Protein 2OLG (pdb70)

InterPro domains:
  IPR001254 Serine proteases, trypsin domain [PF00089] (110-359)
  IPR001254 Serine proteases, trypsin domain [PS50240] (110-364)
  IPR001254 Serine proteases, trypsin domain [SM00020] (109-359)
  IPR001254 Serine proteases, trypsin domain [cd00190] (110-362)
  IPR001314 Peptidase S1A, chymotrypsin family [PR00722] (141-156)
  IPR001314 Peptidase S1A, chymotrypsin family [PR00722] (216-230)
  IPR001314 Peptidase S1A, chymotrypsin family [PR00722] (308-320)
  IPR009003 Peptidase S1, PA clan [SSF50494] (95-364)
  IPR018114 Serine proteases, trypsin family, histidine active site [PS00134] (151-156)
  IPR022700 Proteinase, regulatory CLIP domain [PF12032] (25-74)
  IPR022700 Proteinase, regulatory CLIP domain [PS51888] (24-74)
  IPR022700 Proteinase, regulatory CLIP domain [SM00680] (25-75)
  IPR033116 Serine proteases, trypsin family, serine active site [PS00135] (309-320)
  IPR038565 Proteinase, regulatory CLIP domain superfamily [G3DSA:3.30.1640.30] (22-82)

Solvent-accessible surface area: 12640 Å² total; per-residue (Å²): 172,131,111,88,64,115,37,18,41,144,108,14,0,89,47,27,134,43,101,74,80,159,95,69,63,45,2,7,5,9,16,8,2,0,7,1,1,0,2,1,69,58,124,95,97,136,74,66,28,9,0,0,0,0,0,2,6,44,33,0,0,0,0,0,0,16,0,10,13,12,119,21,65,184,84,27,4,62,43,53,42,0,47,0,11,8,19,17,42,71,64,89,84,8,44,21,15,76,120,164,74,56,12,103,60,155,26,60,52,6,24,44,88,61,49,39,73,19,103,88,21,97,77,66,28,138,33,57,30,39,2,0,0,0,0,12,0,74,140,116,8,152,83,48,66,21,9,61,4,2,4,7,2,86,42,140,67,96,21,136,79,49,73,141,3,30,2,0,0,2,8,17,23,130,104,31,170,85,30,60,39,3,36,72,15,52,4,16,6,19,108,50,148,71,0,60,90,6,15,64,20,106,84,31,167,30,90,81,15,12,7,3,0,3,15,123,162,3,115,116,9,42,26,1,2,12,0,0,2,0,2,4,100,69,77,128,128,31,14,29,0,14,0,0,3,1,23,23,24,34,38,49,132,152,18,72,2,0,0,6,4,32,0,5,61,12,29,57,16,0,5,16,36,4,119,91

Nearest PDB structures (foldseek):
  2olg-assembly1_A  TM=1.004E+00  e=5.960E-60  Holotrichia diomphalia
  1bru-assembly1_P  TM=8.563E-01  e=1.454E-19  Sus scrofa
  8s0l-assembly1_A  TM=8.319E-01  e=3.483E-18  Homo sapiens
  4o3t-assembly1_A  TM=8.237E-01  e=1.540E-16  Homo sapiens
  7mo8-assembly1_A  TM=7.986E-01  e=1.188E-14  Homo sapiens

B-factor: mean 22.47, std 9.14, range [9.33, 59.23]

Foldseek 3Di:
DQFALPQQDPPAQDADPPDADDDDLFDDLRPQQQKKFWKFAAPVGDIDTQFIWGARHQWKTKFFQQSQDDDCCVPGHHGFWMKGSAFFQVDPQAWDHPPIDTDPDDIDIWGFPDKAQDPPADHPDLQRPSGMMMTTTPDGHDDDNRHGGAAAAAQVDDDDFQAKWKAKDQQNDPPGDRHRGIGIFIKTFHDQVQCQCLSVDHDDGADPQKTWIADDVRLVGFGHGRRTFIWDQDPPRGIYGQWGFPRGWHRDDPTTTTITGRRNNCSRVVSNPDDD

Structure (mmCIF, N/CA/C/O backbone):
data_2OLG
#
_entry.id   2OLG
#
_cell.length_a   38.229
_cell.length_b   53.304
_cell.length_c   116.643
_cell.angle_alpha   90.00
_cell.angle_beta   90.00
_cell.angle_gamma   90.00
#
_symmetry.space_group_name_H-M   'P 21 21 21'
#
loop_
_entity.id
_entity.type
_entity.pdbx_description
1 polymer 'Pro-phenoloxidase activating enzyme-I'
2 non-polymer 2-acetamido-2-deoxy-beta-D-glucopyranose
3 non-polymer 'SULFATE ION'
4 non-polymer 'CALCIUM ION'
5 water water
#
loop_
_atom_site.group_PDB
_atom_site.id
_atom_site.type_symbol
_atom_site.label_atom_id
_atom_site.label_alt_id
_atom_site.label_comp_id
_atom_site.label_asym_id
_atom_site.label_entity_id
_atom_site.label_seq_id
_atom_site.pdbx_PDB_ins_code
_atom_site.Cartn_x
_atom_site.Cartn_y
_atom_site.Cartn_z
_atom_site.occupancy
_atom_site.B_iso_or_equiv
_atom_site.auth_seq_id
_atom_site.auth_comp_id
_atom_site.auth_asym_id
_atom_site.auth_atom_id
_atom_site.pdbx_PDB_model_num
ATOM 1 N N . ARG A 1 3 ? 25.786 4.089 -3.345 1.00 39.30 90 ARG A N 1
ATOM 2 C CA . ARG A 1 3 ? 25.202 3.900 -1.983 1.00 38.51 90 ARG A CA 1
ATOM 3 C C . ARG A 1 3 ? 25.067 2.435 -1.596 1.00 37.42 90 ARG A C 1
ATOM 4 O O . ARG A 1 3 ? 24.585 2.128 -0.508 1.00 37.54 90 ARG A O 1
ATOM 12 N N . ASN A 1 4 ? 25.501 1.538 -2.482 1.00 36.07 91 ASN A N 1
ATOM 13 C CA . ASN A 1 4 ? 25.561 0.095 -2.196 1.00 34.39 91 ASN A CA 1
ATOM 14 C C . ASN A 1 4 ? 24.187 -0.474 -1.915 1.00 32.58 91 ASN A C 1
ATOM 15 O O . ASN A 1 4 ? 24.026 -1.315 -1.026 1.00 31.52 91 ASN A O 1
ATOM 20 N N . ARG A 1 5 ? 23.195 -0.008 -2.666 1.00 30.40 92 ARG A N 1
ATOM 21 C CA . ARG A 1 5 ? 21.837 -0.486 -2.464 1.00 28.90 92 ARG A CA 1
ATOM 22 C C . ARG A 1 5 ? 21.741 -1.969 -2.799 1.00 27.44 92 ARG A C 1
ATOM 23 O O . ARG A 1 5 ? 22.255 -2.417 -3.817 1.00 27.48 92 ARG A O 1
ATOM 31 N N . ARG A 1 6 ? 21.099 -2.724 -1.913 1.00 25.18 93 ARG A N 1
ATOM 32 C CA . ARG A 1 6 ? 20.902 -4.146 -2.126 1.00 22.56 93 ARG A CA 1
ATOM 33 C C . ARG A 1 6 ? 19.433 -4.477 -1.977 1.00 21.55 93 ARG A C 1
ATOM 34 O O . ARG A 1 6 ? 19.035 -5.110 -0.995 1.00 19.70 93 ARG A O 1
ATOM 42 N N . PRO A 1 7 ? 18.620 -4.059 -2.957 1.00 20.54 94 PRO A N 1
ATOM 43 C CA . PRO A 1 7 ? 17.191 -4.324 -2.886 1.00 20.21 94 PRO A CA 1
ATOM 44 C C . PRO A 1 7 ? 16.856 -5.807 -2.816 1.00 20.46 94 PRO A C 1
ATOM 45 O O . PRO A 1 7 ? 15.831 -6.153 -2.241 1.00 20.16 94 PRO A O 1
ATOM 49 N N . GLU A 1 8 ? 17.693 -6.662 -3.427 1.00 18.97 95 GLU A N 1
ATOM 50 C CA . GLU A 1 8 ? 17.426 -8.108 -3.456 1.00 18.65 95 GLU A CA 1
ATOM 51 C C . GLU A 1 8 ? 17.608 -8.793 -2.098 1.00 18.06 95 GLU A C 1
ATOM 52 O O . GLU A 1 8 ? 17.250 -9.970 -1.961 1.00 17.29 95 GLU A O 1
ATOM 58 N N . LEU A 1 9 ? 18.147 -8.062 -1.105 1.00 17.19 96 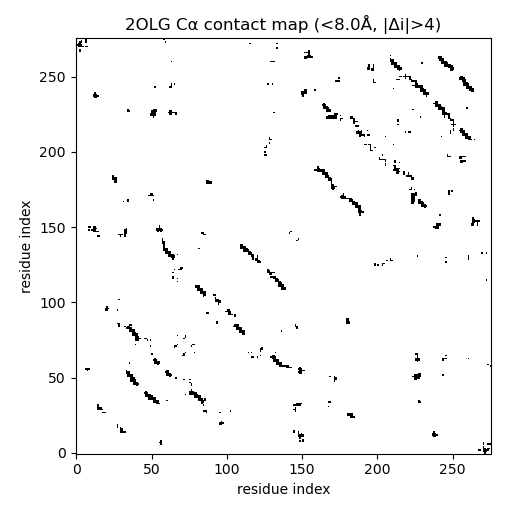LEU A N 1
ATOM 59 C CA . LEU A 1 9 ? 18.287 -8.565 0.262 1.00 18.25 96 LEU A CA 1
ATOM 60 C C . LEU A 1 9 ? 17.003 -8.436 1.109 1.00 18.38 96 LEU A C 1
ATOM 61 O O . LEU A 1 9 ? 16.947 -8.944 2.230 1.00 18.28 96 LEU A O 1
ATOM 66 N N . LEU A 1 10 ? 16.017 -7.722 0.560 1.00 18.72 97 LEU A N 1
ATOM 67 C CA . LEU A 1 10 ? 14.643 -7.644 1.070 1.00 19.75 97 LEU A CA 1
ATOM 68 C C . LEU A 1 10 ? 13.787 -8.697 0.365 1.00 19.79 97 LEU A C 1
ATOM 69 O O . LEU A 1 10 ? 13.529 -8.579 -0.824 1.00 19.57 97 LEU A O 1
ATOM 74 N N . PRO A 1 11 ? 13.357 -9.741 1.092 1.00 20.81 98 PRO A N 1
ATOM 75 C CA . PRO A 1 11 ? 12.728 -10.880 0.395 1.00 20.91 98 PRO A CA 1
ATOM 76 C C . PRO A 1 11 ? 11.341 -10.610 -0.195 1.00 21.43 98 PRO A C 1
ATOM 77 O O . PRO A 1 11 ? 10.555 -9.840 0.361 1.00 20.96 98 PRO A O 1
ATOM 81 N N . ASN A 1 12 ? 11.056 -11.244 -1.332 1.00 21.40 99 ASN A N 1
ATOM 82 C CA . ASN A 1 12 ? 9.734 -11.196 -1.952 1.00 22.56 99 ASN A CA 1
ATOM 83 C C . ASN A 1 12 ? 8.699 -12.034 -1.204 1.00 21.47 99 ASN A C 1
ATOM 84 O O . ASN A 1 12 ? 7.525 -11.745 -1.228 1.00 21.10 99 ASN A O 1
ATOM 89 N N . ASP A 1 13 ? 9.156 -13.080 -0.544 1.00 21.43 100 ASP A N 1
ATOM 90 C CA . ASP A 1 13 ? 8.317 -13.814 0.428 1.00 20.48 100 ASP A CA 1
ATOM 91 C C . ASP A 1 13 ? 8.285 -13.004 1.742 1.00 19.43 100 ASP A C 1
ATOM 92 O O . ASP A 1 13 ? 9.042 -13.298 2.683 1.00 18.50 100 ASP A O 1
ATOM 97 N N . CYS A 1 14 ? 7.417 -11.978 1.788 1.00 17.20 101 CYS A N 1
ATOM 98 C CA . CYS A 1 14 ? 7.296 -11.075 2.954 1.00 16.22 101 CYS A CA 1
ATOM 99 C C . CYS A 1 14 ? 5.811 -10.850 3.255 1.00 15.63 101 CYS A C 1
ATOM 100 O O . CYS A 1 14 ? 4.971 -11.088 2.404 1.00 15.37 101 CYS A O 1
ATOM 103 N N . GLY A 1 15 ? 5.465 -10.389 4.459 1.00 15.57 102 GLY A N 1
ATOM 104 C CA . GLY A 1 15 ? 4.073 -9.934 4.712 1.00 15.50 102 GLY A CA 1
ATOM 105 C C . GLY A 1 15 ? 3.010 -11.018 4.826 1.00 15.58 102 GLY A C 1
ATOM 106 O O . GLY A 1 15 ? 1.831 -10.736 5.017 1.00 15.66 102 GLY A O 1
ATOM 107 N N . TYR A 1 16 ? 3.426 -12.277 4.767 1.00 16.40 103 TYR A N 1
ATOM 108 C CA . TYR A 1 16 ? 2.484 -13.389 4.876 1.00 17.62 103 TYR A CA 1
ATOM 109 C C . TYR A 1 16 ? 2.561 -13.982 6.264 1.00 18.14 103 TYR A C 1
ATOM 110 O O . TYR A 1 16 ? 3.660 -14.204 6.801 1.00 18.14 103 TYR A O 1
ATOM 119 N N . GLN A 1 17 ? 1.390 -14.195 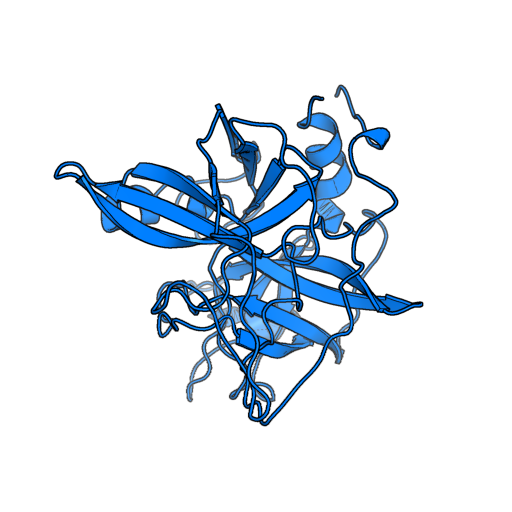6.846 1.00 18.80 104 GLN A N 1
ATOM 120 C CA . GLN A 1 17 ? 1.273 -14.862 8.126 1.00 21.00 104 GLN A CA 1
ATOM 121 C C . GLN A 1 17 ? 0.345 -16.072 7.991 1.00 23.26 104 GLN A C 1
ATOM 122 O O . GLN A 1 17 ? -0.518 -16.110 7.102 1.00 23.15 104 GLN A O 1
ATOM 128 N N . VAL A 1 18 ? 0.549 -17.047 8.868 1.00 26.19 105 VAL A N 1
ATOM 129 C CA . VAL A 1 18 ? -0.340 -18.195 8.997 1.00 30.62 105 VAL A CA 1
ATOM 130 C C . VAL A 1 18 ? -1.685 -17.762 9.596 1.00 33.85 105 VAL A C 1
ATOM 131 O O . VAL A 1 18 ? -1.759 -16.944 10.525 1.00 34.04 105 VAL A O 1
ATOM 135 N N . GLU A 1 19 ? -2.741 -18.324 9.020 1.00 38.23 106 GLU A N 1
ATOM 136 C CA . GLU A 1 19 ? -4.131 -17.972 9.286 1.00 41.93 106 GLU A CA 1
ATOM 137 C C . GLU A 1 19 ? -4.672 -18.681 10.520 1.00 44.16 106 GLU A C 1
ATOM 138 O O . GLU A 1 19 ? -5.848 -18.524 10.856 1.00 45.70 106 GLU A O 1
ATOM 144 N N . ALA A 1 20 ? -3.831 -19.488 11.164 1.00 46.51 107 ALA A N 1
ATOM 145 C CA . ALA A 1 20 ? -4.274 -20.384 12.226 1.00 48.68 107 ALA A CA 1
ATOM 146 C C . ALA A 1 20 ? -4.897 -19.631 13.403 1.00 50.09 107 ALA A C 1
ATOM 147 O O . ALA A 1 20 ? -4.232 -19.362 14.416 1.00 50.61 107 ALA A O 1
ATOM 149 N N . ASP A 1 21 ? -6.179 -19.293 13.246 1.00 51.87 108 ASP A N 1
ATOM 150 C CA . ASP A 1 21 ? -6.919 -18.492 14.221 1.00 53.32 108 ASP A CA 1
ATOM 151 C C . ASP A 1 21 ? -7.731 -19.367 15.172 1.00 54.20 108 ASP A C 1
ATOM 152 O O . ASP A 1 21 ? -8.045 -20.521 14.857 1.00 54.28 108 ASP A O 1
ATOM 157 N N . LYS A 1 22 ? -8.084 -18.803 16.329 1.00 55.08 109 LYS A N 1
ATOM 158 C CA . LYS A 1 22 ? -8.698 -19.582 17.401 1.00 55.80 109 LYS A CA 1
ATOM 159 C C . LYS A 1 22 ? -9.626 -18.818 18.358 1.00 56.22 109 LYS A C 1
ATOM 160 O O . LYS A 1 22 ? -9.956 -17.649 18.135 1.00 56.16 109 LYS A O 1
ATOM 166 N N . ILE A 1 23 ? -10.019 -19.527 19.420 1.00 56.74 110 ILE A N 1
ATOM 167 C CA . ILE A 1 23 ? -10.941 -19.101 20.492 1.00 57.04 110 ILE A CA 1
ATOM 168 C C . ILE A 1 23 ? -10.921 -17.628 20.944 1.00 57.02 110 ILE A C 1
ATOM 169 O O . ILE A 1 23 ? -9.955 -16.896 20.702 1.00 57.05 110 ILE A O 1
ATOM 174 N N . LEU A 1 24 ? -12.027 -17.232 21.582 1.00 56.87 111 LEU A N 1
ATOM 175 C CA . LEU A 1 24 ? -12.305 -15.881 22.101 1.00 56.82 111 LEU A CA 1
ATOM 176 C C . LEU A 1 24 ? -11.100 -14.929 22.247 1.00 56.30 111 LEU A C 1
ATOM 177 O O . LEU A 1 24 ? -10.117 -15.255 22.919 1.00 56.40 111 LEU A O 1
ATOM 182 N N . ASN A 1 25 ? -11.212 -13.748 21.632 1.00 55.53 112 ASN A N 1
ATOM 183 C CA . ASN A 1 25 ? -10.107 -12.782 21.550 1.00 54.48 112 ASN A CA 1
ATOM 184 C C . ASN A 1 25 ? -10.190 -11.549 22.482 1.00 53.27 112 ASN A C 1
ATOM 185 O O . ASN A 1 25 ? -10.022 -11.678 23.698 1.00 53.67 112 ASN A O 1
ATOM 190 N N . GLY A 1 26 ? -10.444 -10.371 21.907 1.00 51.53 113 GLY A N 1
ATOM 191 C CA . GLY A 1 26 ? -10.354 -9.081 22.608 1.00 48.78 113 GLY A CA 1
ATOM 192 C C . GLY A 1 26 ? -9.643 -8.099 21.687 1.00 46.79 113 GLY A C 1
ATOM 193 O O . GLY A 1 26 ? -10.139 -7.801 20.606 1.00 47.25 113 GLY A O 1
ATOM 194 N N . ASP A 1 27 ? -8.487 -7.593 22.112 1.00 44.50 114 ASP A N 1
ATOM 195 C CA . ASP A 1 27 ? -7.513 -6.981 21.186 1.00 41.98 114 ASP A CA 1
ATOM 196 C C . ASP A 1 27 ? -6.267 -7.868 21.094 1.00 39.98 114 ASP A C 1
ATOM 197 O O . ASP A 1 27 ? -5.285 -7.520 20.443 1.00 38.26 114 ASP A O 1
ATOM 202 N N . ASP A 1 28 ? -6.339 -9.013 21.779 1.00 38.03 115 ASP A N 1
ATOM 203 C CA . ASP A 1 28 ? -5.306 -10.041 21.769 1.00 36.37 115 ASP A CA 1
ATOM 204 C C . ASP A 1 28 ? -5.139 -10.661 20.394 1.00 34.59 115 ASP A C 1
ATOM 205 O O . ASP A 1 28 ? -6.108 -10.879 19.665 1.00 34.69 115 ASP A O 1
ATOM 210 N N . THR A 1 29 ? -3.894 -10.950 20.052 1.00 32.82 116 THR A N 1
ATOM 211 C CA . THR A 1 29 ? -3.589 -11.675 18.839 1.00 29.66 116 THR A CA 1
ATOM 212 C C . THR A 1 29 ? -3.529 -13.175 19.168 1.00 27.69 116 THR A C 1
ATOM 213 O O . THR A 1 29 ? -3.637 -13.550 20.341 1.00 27.00 116 THR A O 1
ATOM 217 N N . VAL A 1 30 ? -3.418 -14.026 18.140 1.00 24.62 117 VAL A N 1
ATOM 218 C CA . VAL A 1 30 ? -2.872 -15.385 18.299 1.00 22.72 117 VAL A CA 1
ATOM 219 C C . VAL A 1 30 ? -1.365 -15.289 18.029 1.00 20.37 117 VAL A C 1
ATOM 220 O O . VAL A 1 30 ? -0.931 -14.326 17.390 1.00 19.14 117 VAL A O 1
ATOM 224 N N . PRO A 1 31 ? -0.551 -16.242 18.524 1.00 19.76 118 PRO A N 1
ATOM 225 C CA . PRO A 1 31 ? 0.892 -16.145 18.259 1.00 19.31 118 PRO A CA 1
ATOM 226 C C . PRO A 1 31 ? 1.325 -16.057 16.796 1.00 18.53 118 PRO A C 1
ATOM 227 O O . PRO A 1 31 ? 2.383 -15.503 16.525 1.00 18.48 118 PRO A O 1
ATOM 231 N N . GLU A 1 32 ? 0.539 -16.599 15.871 1.00 18.39 119 GLU A N 1
ATOM 232 C CA . GLU A 1 32 ? 0.911 -16.601 14.466 1.00 17.53 119 GLU A CA 1
ATOM 233 C C . GLU A 1 32 ? 0.687 -15.237 13.805 1.00 16.89 119 GLU A C 1
ATOM 234 O O . GLU A 1 32 ? 1.243 -14.975 12.756 1.00 16.11 119 GLU A O 1
ATOM 240 N N . GLU A 1 33 ? -0.102 -14.366 14.417 1.00 16.36 120 GLU A N 1
ATOM 241 C CA . GLU A 1 33 ? -0.395 -13.048 13.822 1.00 16.80 120 GLU A CA 1
ATOM 242 C C . GLU A 1 33 ? 0.804 -12.120 13.939 1.00 15.22 120 GLU A C 1
ATOM 243 O O . GLU A 1 33 ? 1.409 -12.018 15.022 1.00 15.97 120 GLU A O 1
ATOM 249 N N . PHE A 1 34 ? 1.092 -11.394 12.855 1.00 14.33 121 PHE A N 1
ATOM 250 C CA . PHE A 1 34 ? 2.169 -10.371 12.816 1.00 13.13 121 PHE A CA 1
ATOM 251 C C . PHE A 1 34 ? 3.529 -10.928 13.294 1.00 12.35 121 PHE A C 1
ATOM 252 O O . PHE A 1 34 ? 4.136 -10.403 14.243 1.00 13.09 121 PHE A O 1
ATOM 260 N N . PRO A 1 35 ? 4.012 -12.003 12.640 1.00 12.48 122 PRO A N 1
ATOM 261 C CA . PRO A 1 35 ? 5.248 -12.659 13.060 1.00 11.93 122 PRO A CA 1
ATOM 262 C C . PRO A 1 35 ? 6.535 -11.846 12.825 1.00 13.31 122 PRO A C 1
ATOM 263 O O . PRO A 1 35 ? 7.627 -12.338 13.063 1.00 13.44 122 PRO A O 1
ATOM 267 N N . TRP A 1 36 ? 6.412 -10.632 12.313 1.00 13.23 123 TRP A N 1
ATOM 268 C CA . TRP A 1 36 ? 7.564 -9.716 12.180 1.00 12.51 123 TRP A CA 1
ATOM 269 C C . TRP A 1 36 ? 7.787 -8.811 13.387 1.00 12.53 123 TRP A C 1
ATOM 270 O O . TRP A 1 36 ? 8.793 -8.107 13.453 1.00 12.12 123 TRP A O 1
ATOM 281 N N . THR A 1 37 ? 6.895 -8.854 14.369 1.00 12.56 124 THR A N 1
ATOM 282 C CA . THR A 1 37 ? 7.102 -8.043 15.599 1.00 12.99 124 THR A CA 1
ATOM 283 C C . THR A 1 37 ? 8.375 -8.448 16.374 1.00 13.26 124 THR A C 1
ATOM 284 O O . THR A 1 37 ? 8.686 -9.650 16.551 1.00 14.36 124 THR A O 1
ATOM 288 N N . ALA A 1 38 ? 9.088 -7.437 16.841 1.00 13.35 125 ALA A N 1
ATOM 289 C CA . ALA A 1 38 ? 10.265 -7.609 17.669 1.00 13.22 125 ALA A CA 1
ATOM 290 C C . ALA A 1 38 ? 10.141 -6.813 18.940 1.00 13.58 125 ALA A C 1
ATOM 291 O O . ALA A 1 38 ? 9.607 -5.678 18.942 1.00 14.10 125 ALA A O 1
ATOM 293 N N . MET A 1 39 ? 10.710 -7.361 20.005 1.00 12.53 126 MET A N 1
ATOM 294 C CA . MET A 1 39 ? 10.827 -6.622 21.270 1.00 13.00 126 MET A CA 1
ATOM 295 C C . MET A 1 39 ? 12.285 -6.218 21.434 1.00 12.96 126 MET A C 1
ATOM 296 O O . MET A 1 39 ? 13.192 -7.060 21.309 1.00 13.73 126 MET A O 1
ATOM 301 N N . ILE A 1 40 ? 12.507 -4.936 21.718 1.00 12.30 127 ILE A N 1
ATOM 302 C CA . ILE A 1 40 ? 13.848 -4.429 21.992 1.00 13.04 127 ILE A CA 1
ATOM 303 C C . ILE A 1 40 ? 14.122 -4.374 23.518 1.00 13.16 127 ILE A C 1
ATOM 304 O O . ILE A 1 40 ? 13.387 -3.730 24.304 1.00 13.01 127 ILE A O 1
ATOM 309 N N . GLY A 1 41 ? 15.179 -5.090 23.929 1.00 14.56 128 GLY A N 1
ATOM 310 C CA . GLY A 1 41 ? 15.550 -5.219 25.336 1.00 14.21 128 GLY A CA 1
ATOM 311 C C . GLY A 1 41 ? 16.757 -4.376 25.710 1.00 13.90 128 GLY A C 1
ATOM 312 O O . GLY A 1 41 ? 17.710 -4.297 24.941 1.00 14.87 128 GLY A O 1
ATOM 313 N N . TYR A 1 42 ? 16.688 -3.750 26.882 1.00 14.92 129 TYR A N 1
ATOM 314 C CA . TYR A 1 42 ? 17.746 -2.866 27.428 1.00 16.45 129 TYR A CA 1
ATOM 315 C C . TYR A 1 42 ? 18.287 -3.472 28.696 1.00 17.71 129 TYR A C 1
ATOM 316 O O . TYR A 1 42 ? 17.665 -4.350 29.268 1.00 18.47 129 TYR A O 1
ATOM 325 N N . LYS A 1 43 ? 19.455 -3.007 29.129 1.00 19.42 130 LYS A N 1
ATOM 326 C CA . LYS A 1 43 ? 20.107 -3.544 30.325 1.00 21.02 130 LYS A CA 1
ATOM 327 C C . LYS A 1 43 ? 20.847 -2.409 31.022 1.00 21.37 130 LYS A C 1
ATOM 328 O O . LYS A 1 43 ? 21.760 -1.841 30.441 1.00 22.26 130 LYS A O 1
ATOM 334 N N . ASN A 1 44 ? 20.461 -2.061 32.244 1.00 22.61 131 ASN A N 1
ATOM 335 C CA . ASN A 1 44 ? 21.168 -0.961 32.924 1.00 23.26 131 ASN A CA 1
ATOM 336 C C . ASN A 1 44 ? 22.455 -1.429 33.602 1.00 24.08 131 ASN A C 1
ATOM 337 O O . ASN A 1 44 ? 22.844 -2.594 33.459 1.00 23.13 131 ASN A O 1
ATOM 342 N N . SER A 1 45 ? 23.119 -0.512 34.314 1.00 25.09 132 SER A N 1
ATOM 343 C CA . SER A 1 45 ? 24.463 -0.762 34.847 1.00 26.47 132 SER A CA 1
ATOM 344 C C . SER A 1 45 ? 24.503 -1.772 36.009 1.00 26.84 132 SER A C 1
ATOM 345 O O . SER A 1 45 ? 25.571 -2.294 36.353 1.00 28.55 132 SER A O 1
ATOM 348 N N . SER A 1 46 ? 23.351 -2.052 36.608 1.00 27.24 133 SER A N 1
ATOM 349 C CA . SER A 1 46 ? 23.274 -3.076 37.649 1.00 27.32 133 SER A CA 1
ATOM 350 C C . SER A 1 46 ? 22.626 -4.338 37.096 1.00 26.91 133 SER A C 1
ATOM 351 O O . SER A 1 46 ? 22.261 -5.230 37.844 1.00 26.63 133 SER A O 1
ATOM 354 N N . ASN A 1 47 ? 22.515 -4.386 35.765 1.00 26.52 134 ASN A N 1
ATOM 355 C CA . ASN A 1 47 ? 22.141 -5.562 34.981 1.00 25.68 134 ASN A CA 1
ATOM 356 C C . ASN A 1 47 ? 20.654 -5.849 34.936 1.00 26.07 134 ASN A C 1
ATOM 357 O O . ASN A 1 47 ? 20.268 -6.959 34.558 1.00 26.44 134 ASN A O 1
ATOM 362 N N . PHE A 1 48 ? 19.831 -4.873 35.323 1.00 25.24 135 PHE A N 1
ATOM 363 C CA . PHE A 1 48 ? 18.380 -5.019 35.217 1.00 25.11 135 PHE A CA 1
ATOM 364 C C . PHE A 1 48 ? 17.955 -4.870 33.744 1.00 24.75 135 PHE A C 1
ATOM 365 O O . PHE A 1 48 ? 18.388 -3.944 33.057 1.00 24.50 135 PHE A O 1
ATOM 373 N N . GLU A 1 49 ? 17.109 -5.776 33.273 1.00 24.56 136 GLU A N 1
ATOM 374 C CA . GLU A 1 49 ? 16.718 -5.777 31.872 1.00 23.91 136 GLU A CA 1
ATOM 375 C C . GLU A 1 49 ? 15.246 -5.539 31.737 1.00 23.78 136 GLU A C 1
ATOM 376 O O . GLU A 1 49 ? 14.460 -5.968 32.578 1.00 24.15 136 GLU A O 1
ATOM 382 N N . GLN A 1 50 ? 14.865 -4.873 30.661 1.00 23.08 137 GLN A N 1
ATOM 383 C CA . GLN A 1 50 ? 13.453 -4.803 30.308 1.00 22.05 137 GLN A CA 1
ATOM 384 C C . GLN A 1 50 ? 13.252 -4.438 28.863 1.00 20.38 137 GLN A C 1
ATOM 385 O O . GLN A 1 50 ? 14.078 -3.775 28.261 1.00 19.60 137 GLN A O 1
ATOM 391 N N . PHE A 1 51 ? 12.138 -4.905 28.312 1.00 19.13 138 PHE A N 1
ATOM 392 C CA . PHE A 1 51 ? 11.734 -4.568 26.958 1.00 17.56 138 PHE A CA 1
ATOM 393 C C . PHE A 1 51 ? 11.000 -3.224 26.959 1.00 18.34 138 PHE A C 1
ATOM 394 O O . PHE A 1 51 ? 9.991 -3.058 27.650 1.00 17.71 138 PHE A O 1
ATOM 402 N N . ALA A 1 52 ? 11.518 -2.264 26.204 1.00 16.14 139 ALA A N 1
ATOM 403 C CA . ALA A 1 52 ? 10.993 -0.900 26.275 1.00 15.74 139 ALA A CA 1
ATOM 404 C C . ALA A 1 52 ? 10.815 -0.261 24.911 1.00 15.62 139 ALA A C 1
ATOM 405 O O . ALA A 1 52 ? 10.615 0.957 24.808 1.00 16.59 139 ALA A O 1
ATOM 407 N N . CYS A 1 53 ? 10.885 -1.056 23.843 1.00 15.20 140 CYS A N 1
ATOM 408 C CA . CYS A 1 53 ? 10.666 -0.545 22.486 1.00 13.98 140 CYS A CA 1
ATOM 409 C C . CYS A 1 53 ? 10.266 -1.727 21.608 1.00 13.16 140 CYS A C 1
ATOM 410 O O . CYS A 1 53 ? 10.454 -2.888 22.014 1.00 13.98 140 CYS A O 1
ATOM 413 N N . GLY A 1 54 ? 9.746 -1.439 20.419 1.00 12.54 141 GLY A N 1
ATOM 414 C CA . GLY A 1 54 ? 9.422 -2.495 19.464 1.00 12.60 141 GLY A CA 1
ATOM 415 C C . GLY A 1 54 ? 10.189 -2.272 18.191 1.00 12.95 141 GLY A C 1
ATOM 416 O O . GLY A 1 54 ? 10.940 -1.295 18.059 1.00 11.98 141 GLY A O 1
ATOM 417 N N . GLY A 1 55 ? 9.952 -3.145 17.229 1.00 11.82 142 GLY A N 1
ATOM 418 C CA . GLY A 1 55 ? 10.580 -3.024 15.919 1.00 12.38 142 GLY A CA 1
ATOM 419 C C . GLY A 1 55 ? 9.981 -4.079 15.018 1.00 12.23 142 GLY A C 1
ATOM 420 O O . GLY A 1 55 ? 9.118 -4.854 15.463 1.00 12.97 142 GLY A O 1
ATOM 421 N N . SER A 1 56 ? 10.402 -4.074 13.749 1.00 11.06 143 SER A N 1
ATOM 422 C CA . SER A 1 56 ? 9.848 -5.004 12.740 1.00 11.82 143 SER A CA 1
ATOM 423 C C . SER A 1 56 ? 10.952 -5.748 12.019 1.00 11.58 143 SER A C 1
ATOM 424 O O . SER A 1 56 ? 11.901 -5.140 11.542 1.00 10.15 143 SER A O 1
ATOM 427 N N . LEU A 1 57 ? 10.844 -7.074 11.947 1.00 12.06 144 LEU A N 1
ATOM 428 C CA . LEU A 1 57 ? 11.799 -7.871 11.177 1.00 11.54 144 LEU A CA 1
ATOM 429 C C . LEU A 1 57 ? 11.576 -7.644 9.670 1.00 11.64 144 LEU A C 1
ATOM 430 O O . LEU A 1 57 ? 10.452 -7.811 9.146 1.00 12.56 144 LEU A O 1
ATOM 435 N N . ILE A 1 58 ? 12.634 -7.239 8.973 1.00 11.60 145 ILE A N 1
ATOM 436 C CA . ILE A 1 58 ? 12.530 -6.922 7.534 1.00 12.00 145 ILE A CA 1
ATOM 437 C C . ILE A 1 58 ? 13.175 -7.953 6.597 1.00 12.89 145 ILE A C 1
ATOM 438 O O . ILE A 1 58 ? 12.918 -7.948 5.403 1.00 12.50 145 ILE A O 1
ATOM 443 N N . ASN A 1 59 ? 14.007 -8.817 7.158 1.00 14.26 146 ASN A N 1
ATOM 444 C CA . ASN A 1 59 ? 14.718 -9.882 6.435 1.00 15.13 146 ASN A CA 1
ATOM 445 C C . ASN A 1 59 ? 15.375 -10.768 7.461 1.00 16.55 146 ASN A C 1
ATOM 446 O O . ASN A 1 59 ? 15.122 -10.639 8.650 1.00 17.08 146 ASN A O 1
ATOM 451 N N . ASN A 1 60 ? 16.227 -11.676 7.032 1.00 17.08 147 ASN A N 1
ATOM 452 C CA . ASN A 1 60 ? 16.800 -12.606 7.996 1.00 17.97 147 ASN A CA 1
ATOM 453 C C . ASN A 1 60 ? 17.946 -12.043 8.855 1.00 17.82 147 ASN A C 1
ATOM 454 O O . ASN A 1 60 ? 18.521 -12.743 9.669 1.00 17.04 147 ASN A O 1
ATOM 459 N N . ARG A 1 61 ? 18.235 -10.753 8.713 1.00 17.44 148 ARG A N 1
ATOM 460 C CA . ARG A 1 61 ? 19.347 -10.145 9.456 1.00 17.50 148 ARG A CA 1
ATOM 461 C C . ARG A 1 61 ? 19.029 -8.803 10.129 1.00 16.01 148 ARG A C 1
ATOM 462 O O . ARG A 1 61 ? 19.800 -8.340 10.960 1.00 15.37 148 ARG A O 1
ATOM 470 N N . TYR A 1 62 ? 17.908 -8.179 9.767 1.00 14.93 149 TYR A N 1
ATOM 471 C CA . TYR A 1 62 ? 17.629 -6.822 10.272 1.00 14.39 149 TYR A CA 1
ATOM 472 C C . TYR A 1 62 ? 16.253 -6.593 10.875 1.00 14.10 149 TYR A C 1
ATOM 473 O O . TYR A 1 62 ? 15.252 -7.110 10.377 1.00 13.36 149 TYR A O 1
ATOM 482 N N . ILE A 1 63 ? 16.198 -5.746 11.888 1.00 13.18 150 ILE A N 1
ATOM 483 C CA . ILE A 1 63 ? 14.912 -5.154 12.276 1.00 13.34 150 ILE A CA 1
ATOM 484 C C . ILE A 1 63 ? 15.003 -3.652 12.021 1.00 12.14 150 ILE A C 1
ATOM 485 O O . ILE A 1 63 ? 16.102 -3.084 12.068 1.00 13.35 150 ILE A O 1
ATOM 490 N N . VAL A 1 64 ? 13.860 -3.032 11.738 1.00 11.42 151 VAL A N 1
ATOM 491 C CA . VAL A 1 64 ? 13.754 -1.586 11.618 1.00 12.00 151 VAL A CA 1
ATOM 492 C C . VAL A 1 64 ? 12.907 -1.084 12.805 1.00 11.06 151 VAL A C 1
ATOM 493 O O . VAL A 1 64 ? 11.864 -1.673 13.133 1.00 12.21 151 VAL A O 1
ATOM 497 N N . THR A 1 65 ? 13.385 0.001 13.414 1.00 10.66 152 THR A N 1
ATOM 498 C CA . THR A 1 65 ? 12.804 0.610 14.601 1.00 10.65 152 THR A CA 1
ATOM 499 C C . THR A 1 65 ? 12.944 2.137 14.507 1.00 11.46 152 THR A C 1
ATOM 500 O O . THR A 1 65 ? 13.375 2.655 13.479 1.00 9.88 152 THR A O 1
ATOM 504 N N . ALA A 1 66 ? 12.532 2.836 15.556 1.00 12.49 153 ALA A N 1
ATOM 505 C CA . ALA A 1 66 ? 12.671 4.297 15.628 1.00 13.48 153 ALA A CA 1
ATOM 506 C C . ALA A 1 66 ? 14.106 4.607 16.058 1.00 13.79 153 ALA A C 1
ATOM 507 O O . ALA A 1 66 ? 14.730 3.868 16.841 1.00 13.24 153 ALA A O 1
ATOM 509 N N . ALA A 1 67 ? 14.642 5.724 15.594 1.00 13.75 154 ALA A N 1
ATOM 510 C CA . ALA A 1 67 ? 15.951 6.135 16.107 1.00 14.61 154 ALA A CA 1
ATOM 511 C C . ALA A 1 67 ? 15.900 6.423 17.620 1.00 14.91 154 ALA A C 1
ATOM 512 O O . ALA A 1 67 ? 16.905 6.255 18.338 1.00 14.29 154 ALA A O 1
ATOM 514 N N . HIS A 1 68 ? 14.724 6.799 18.124 1.00 14.84 155 HIS A N 1
ATOM 515 C CA . HIS A 1 68 ? 14.646 7.164 19.537 1.00 15.76 155 HIS A CA 1
ATOM 516 C C . HIS A 1 68 ? 14.697 5.964 20.443 1.00 16.56 155 HIS A C 1
ATOM 517 O O . HIS A 1 68 ? 14.821 6.114 21.636 1.00 18.50 155 HIS A O 1
ATOM 524 N N . CYS A 1 69 ? 14.570 4.777 19.852 1.00 16.64 156 CYS A N 1
ATOM 525 C CA . CYS A 1 69 ? 14.745 3.490 20.556 1.00 16.79 156 CYS A CA 1
ATOM 526 C C . CYS A 1 69 ? 16.205 3.077 20.720 1.00 17.37 156 CYS A C 1
ATOM 527 O O . CYS A 1 69 ? 16.506 2.133 21.468 1.00 16.93 156 CYS A O 1
ATOM 530 N N . VAL A 1 70 ? 17.108 3.744 19.996 1.00 18.82 157 VAL A N 1
ATOM 531 C CA . VAL A 1 70 ? 18.529 3.353 20.039 1.00 20.39 157 VAL A CA 1
ATOM 532 C C . VAL A 1 70 ? 19.447 4.489 20.494 1.00 21.43 157 VAL A C 1
ATOM 533 O O . VAL A 1 70 ? 20.678 4.325 20.543 1.00 20.69 157 VAL A O 1
ATOM 537 N N . ALA A 1 71 ? 18.851 5.635 20.809 1.00 23.06 158 ALA A N 1
ATOM 538 C CA . ALA A 1 71 ? 19.618 6.783 21.300 1.00 24.80 158 ALA A CA 1
ATOM 539 C C . ALA A 1 71 ? 18.814 7.613 22.298 1.00 26.12 158 ALA A C 1
ATOM 540 O O . ALA A 1 71 ? 17.572 7.612 22.260 1.00 26.50 158 ALA A O 1
ATOM 542 N N . GLY A 1 72 ? 19.521 8.305 23.197 1.00 27.27 159 GLY A N 1
ATOM 543 C CA . GLY A 1 72 ? 18.920 9.347 24.025 1.00 27.50 159 GLY A CA 1
ATOM 544 C C . GLY A 1 72 ? 18.121 8.828 25.203 1.00 27.71 159 GLY A C 1
ATOM 545 O O . GLY A 1 72 ? 18.597 7.970 25.939 1.00 28.18 159 GLY A O 1
ATOM 546 N N . ARG A 1 73 ? 16.902 9.330 25.366 1.00 27.71 160 ARG A N 1
ATOM 547 C CA . ARG A 1 73 ? 16.152 9.126 26.605 1.00 28.43 160 ARG A CA 1
ATOM 548 C C . ARG A 1 73 ? 16.044 7.666 27.088 1.00 27.74 160 ARG A C 1
ATOM 549 O O . ARG A 1 73 ? 16.298 7.370 28.273 1.00 27.28 160 ARG A O 1
ATOM 557 N N . VAL A 1 74 ? 15.676 6.754 26.184 1.00 27.40 161 VAL A N 1
ATOM 558 C CA . VAL A 1 74 ? 15.471 5.345 26.564 1.00 27.25 161 VAL A CA 1
ATOM 559 C C . VAL A 1 74 ? 16.755 4.784 27.206 1.00 26.80 161 VAL A C 1
ATOM 560 O O . VAL A 1 74 ? 16.695 4.010 28.183 1.00 26.31 161 VAL A O 1
ATOM 564 N N . LEU A 1 75 ? 17.903 5.187 26.655 1.00 25.79 162 LEU A N 1
ATOM 565 C CA . LEU A 1 75 ? 19.196 4.683 27.109 1.00 26.37 162 LEU A CA 1
ATOM 566 C C . LEU A 1 75 ? 19.557 5.117 28.530 1.00 27.42 162 LEU A C 1
ATOM 567 O O . LEU A 1 75 ? 20.210 4.375 29.248 1.00 27.86 162 LEU A O 1
ATOM 572 N N . ARG A 1 76 ? 19.131 6.306 28.940 1.00 28.61 163 ARG A N 1
ATOM 573 C CA . ARG A 1 76 ? 19.402 6.733 30.311 1.00 29.48 163 ARG A CA 1
ATOM 574 C C . ARG A 1 76 ? 18.298 6.300 31.280 1.00 29.20 163 ARG A C 1
ATOM 575 O O . ARG A 1 76 ? 18.564 6.035 32.458 1.00 29.71 163 ARG A O 1
ATOM 583 N N . VAL A 1 77 ? 17.065 6.201 30.789 1.00 28.55 164 VAL A N 1
ATOM 584 C CA . VAL A 1 77 ? 15.921 5.903 31.659 1.00 27.91 164 VAL A CA 1
ATOM 585 C C . VAL A 1 77 ? 15.763 4.415 31.922 1.00 27.07 164 VAL A C 1
ATOM 586 O O . VAL A 1 77 ? 15.331 4.012 32.999 1.00 27.41 164 VAL A O 1
ATOM 590 N N . VAL A 1 78 ? 16.124 3.603 30.934 1.00 25.12 165 VAL A N 1
ATOM 591 C CA . VAL A 1 78 ? 15.888 2.165 30.984 1.00 23.80 165 VAL A CA 1
ATOM 592 C C . VAL A 1 78 ? 17.224 1.432 31.045 1.00 23.46 165 VAL A C 1
ATOM 593 O O . VAL A 1 78 ? 17.495 0.736 32.008 1.00 24.47 165 VAL A O 1
ATOM 597 N N . GLY A 1 79 ? 18.058 1.595 30.028 1.00 22.95 166 GLY A N 1
ATOM 598 C CA . GLY A 1 79 ? 19.399 0.996 30.043 1.00 22.38 166 GLY A CA 1
ATOM 599 C C . GLY A 1 79 ? 20.015 0.933 28.671 1.00 21.68 166 GLY A C 1
ATOM 600 O O . GLY A 1 79 ? 19.423 1.404 27.713 1.00 21.80 166 GLY A O 1
ATOM 601 N N . ALA A 1 80 ? 21.217 0.369 28.571 1.00 21.43 167 ALA A N 1
ATOM 602 C CA . ALA A 1 80 ? 21.867 0.204 27.283 1.00 20.40 167 ALA A CA 1
ATOM 603 C C . ALA A 1 80 ? 21.104 -0.744 26.367 1.00 20.11 167 ALA A C 1
ATOM 604 O O . ALA A 1 80 ? 20.461 -1.672 26.823 1.00 19.69 167 ALA A O 1
ATOM 606 N N . LEU A 1 81 ? 21.223 -0.529 25.063 1.00 20.08 168 LEU A N 1
ATOM 607 C CA . LEU A 1 81 ? 20.649 -1.435 24.070 1.00 20.79 168 LEU A CA 1
ATOM 608 C C . LEU A 1 81 ? 21.293 -2.807 24.230 1.00 20.47 168 LEU A C 1
ATOM 609 O O . LEU A 1 81 ? 22.526 -2.917 24.292 1.00 20.59 168 LEU A O 1
ATOM 614 N N . ASN A 1 82 ? 20.485 -3.854 24.338 1.00 19.24 169 ASN A N 1
ATOM 615 C CA . ASN A 1 82 ? 21.004 -5.153 24.791 1.00 18.83 169 ASN A CA 1
ATOM 616 C C . ASN A 1 82 ? 20.644 -6.323 23.876 1.00 18.11 169 ASN A C 1
ATOM 617 O O . ASN A 1 82 ? 21.510 -7.090 23.473 1.00 18.14 169 ASN A O 1
ATOM 622 N N . LYS A 1 83 ? 19.371 -6.480 23.536 1.00 16.55 170 LYS A N 1
ATOM 623 C CA . LYS A 1 83 ? 18.960 -7.629 22.730 1.00 17.33 170 LYS A CA 1
ATOM 624 C C . LYS A 1 83 ? 17.656 -7.361 21.978 1.00 16.47 170 LYS A C 1
ATOM 625 O O . LYS A 1 83 ? 16.976 -6.386 22.245 1.00 16.35 170 LYS A O 1
ATOM 631 N N . VAL A 1 84 ? 17.314 -8.245 21.048 1.00 15.71 171 VAL A N 1
ATOM 632 C CA . VAL A 1 84 ? 16.085 -8.151 20.287 1.00 15.97 171 VA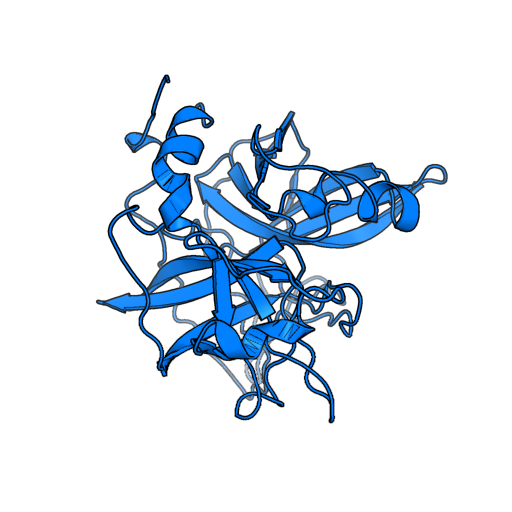L A CA 1
ATOM 633 C C . VAL A 1 84 ? 15.436 -9.510 20.417 1.00 15.95 171 VAL A C 1
ATOM 634 O O . VAL A 1 84 ? 16.088 -10.535 20.157 1.00 16.75 171 VAL A O 1
ATOM 638 N N . ARG A 1 85 ? 14.166 -9.527 20.813 1.00 14.10 172 ARG A N 1
ATOM 639 C CA . ARG A 1 85 ? 13.442 -10.793 20.949 1.00 14.58 172 ARG A CA 1
ATOM 640 C C . ARG A 1 85 ? 12.483 -11.004 19.806 1.00 13.67 172 ARG A C 1
ATOM 641 O O . ARG A 1 85 ? 11.693 -10.109 19.484 1.00 12.19 172 ARG A O 1
ATOM 649 N N . LEU A 1 86 ? 12.570 -12.190 19.184 1.00 12.76 173 LEU A N 1
ATOM 650 C CA . LEU A 1 86 ? 11.679 -12.564 18.073 1.00 12.19 173 LEU A CA 1
ATOM 651 C C . LEU A 1 86 ? 10.845 -13.774 18.505 1.00 11.69 173 LEU A C 1
ATOM 652 O O . LEU A 1 86 ? 11.294 -14.591 19.314 1.00 13.36 173 LEU A O 1
ATOM 657 N N . GLY A 1 87 ? 9.646 -13.865 17.963 1.00 11.78 174 GLY A N 1
ATOM 658 C CA . GLY A 1 87 ? 8.782 -15.027 18.166 1.00 12.97 174 GLY A CA 1
ATOM 659 C C . GLY A 1 87 ? 8.010 -15.006 19.483 1.00 12.69 174 GLY A C 1
ATOM 660 O O . GLY A 1 87 ? 7.464 -16.044 19.879 1.00 13.38 174 GLY A O 1
ATOM 661 N N . GLU A 1 88 ? 8.016 -13.865 20.188 1.00 13.01 175 GLU A N 1
ATOM 662 C CA . GLU A 1 88 ? 7.288 -13.740 21.453 1.00 11.44 175 GLU A CA 1
ATOM 663 C C . GLU A 1 88 ? 5.798 -13.503 21.166 1.00 12.61 175 GLU A C 1
ATOM 664 O O . GLU A 1 88 ? 5.405 -12.948 20.133 1.00 12.70 175 GLU A O 1
ATOM 670 N N . TRP A 1 89 ? 4.964 -13.927 22.103 1.00 12.83 176 TRP A N 1
ATOM 671 C CA . TRP A 1 89 ? 3.549 -13.621 22.043 1.00 12.87 176 TRP A CA 1
ATOM 672 C C . TRP A 1 89 ? 3.103 -13.089 23.411 1.00 11.96 176 TRP A C 1
ATOM 673 O O . TRP A 1 89 ? 2.730 -11.931 23.520 1.00 12.66 176 TRP A O 1
ATOM 684 N N . ASN A 1 90 ? 3.132 -13.943 24.429 1.00 12.26 177 ASN A N 1
ATOM 685 C CA . ASN A 1 90 ? 2.819 -13.562 25.797 1.00 11.91 177 ASN A CA 1
ATOM 686 C C . ASN A 1 90 ? 4.085 -13.539 26.658 1.00 12.68 177 ASN A C 1
ATOM 687 O O . ASN A 1 90 ? 4.674 -14.592 26.934 1.00 13.91 177 ASN A O 1
ATOM 692 N N . THR A 1 91 ? 4.549 -12.356 27.043 1.00 11.81 178 THR A N 1
ATOM 693 C CA . THR A 1 91 ? 5.787 -12.253 27.846 1.00 12.15 178 THR A CA 1
ATOM 694 C C . THR A 1 91 ? 5.610 -12.783 29.282 1.00 12.57 178 THR A C 1
ATOM 695 O O . THR A 1 91 ? 6.583 -12.964 29.978 1.00 13.69 178 THR A O 1
ATOM 699 N N . ALA A 1 92 ? 4.372 -13.010 29.709 1.00 13.03 179 ALA A N 1
ATOM 700 C CA . ALA A 1 92 ? 4.107 -13.496 31.068 1.00 12.93 179 ALA A CA 1
ATOM 701 C C . ALA A 1 92 ? 4.358 -15.007 31.162 1.00 12.98 179 ALA A C 1
ATOM 702 O O . ALA A 1 92 ? 4.614 -15.542 32.246 1.00 13.77 179 ALA A O 1
ATOM 704 N N . THR A 1 93 ? 4.300 -15.693 30.024 1.00 13.77 180 THR A N 1
ATOM 705 C CA . THR A 1 93 ? 4.310 -17.147 30.043 1.00 14.27 180 THR A CA 1
ATOM 706 C C . THR A 1 93 ? 5.396 -17.768 29.198 1.00 15.30 180 THR A C 1
ATOM 707 O O . THR A 1 93 ? 5.910 -17.148 28.263 1.00 15.49 180 THR A O 1
ATOM 711 N N . ASP A 1 94 ? 5.731 -19.012 29.511 1.00 16.02 181 ASP A N 1
ATOM 712 C CA . ASP A 1 94 ? 6.533 -19.842 28.608 1.00 16.78 181 ASP A CA 1
ATOM 713 C C . ASP A 1 94 ? 6.379 -21.282 29.087 1.00 17.55 181 ASP A C 1
ATOM 714 O O . ASP A 1 94 ? 6.674 -21.583 30.237 1.00 18.12 181 ASP A O 1
ATOM 719 N N . PRO A 1 95 ? 5.860 -22.157 28.229 1.00 17.07 182 PRO A N 1
ATOM 720 C CA . PRO A 1 95 ? 5.506 -21.957 26.816 1.00 16.59 182 PRO A CA 1
ATOM 721 C C . PRO A 1 95 ? 4.253 -21.080 26.647 1.00 15.87 182 PRO A C 1
ATOM 722 O O . PRO A 1 95 ? 3.558 -20.778 27.621 1.00 16.81 182 PRO A O 1
ATOM 726 N N . ASP A 1 96 ? 3.990 -20.651 25.418 1.00 15.28 183 ASP A N 1
ATOM 727 C CA . ASP A 1 96 ? 2.780 -19.878 25.145 1.00 15.71 183 ASP A CA 1
ATOM 728 C C . ASP A 1 96 ? 1.725 -20.790 24.587 1.00 17.26 183 ASP A C 1
ATOM 729 O O . ASP A 1 96 ? 1.924 -21.355 23.513 1.00 16.38 183 ASP A O 1
ATOM 734 N N . CYS A 1 97 ? 0.629 -20.942 25.333 1.00 17.30 184 CYS A N 1
ATOM 735 C CA . CYS A 1 97 ? -0.485 -21.821 24.969 1.00 19.61 184 CYS A CA 1
ATOM 736 C C . CYS A 1 97 ? -1.813 -21.060 24.935 1.00 22.32 184 CYS A C 1
ATOM 737 O O . CYS A 1 97 ? -2.056 -20.164 25.755 1.00 22.32 184 CYS A O 1
ATOM 740 N N . TYR A 1 98 ? -2.668 -21.428 23.987 1.00 25.89 185 TYR A N 1
ATOM 741 C CA . TYR A 1 98 ? -3.871 -20.643 23.670 1.00 29.52 185 TYR A CA 1
ATOM 742 C C . TYR A 1 98 ? -5.063 -21.550 23.307 1.00 31.18 185 TYR A C 1
ATOM 743 O O . TYR A 1 98 ? -4.859 -22.689 22.895 1.00 31.14 185 TYR A O 1
ATOM 752 N N . GLY A 1 99 ? -6.291 -21.058 23.525 1.00 33.26 186 GLY A N 1
ATOM 753 C CA . GLY A 1 99 ? -7.511 -21.682 22.983 1.00 35.51 186 GLY A CA 1
ATOM 754 C C . GLY A 1 99 ? -8.225 -22.726 23.825 1.00 37.45 186 GLY A C 1
ATOM 755 O O . GLY A 1 99 ? -7.585 -23.490 24.577 1.00 37.57 186 GLY A O 1
ATOM 756 N N . ALA A 1 100 ? -9.560 -22.774 23.690 1.00 38.52 187 ALA A N 1
ATOM 757 C CA . ALA A 1 100 ? -10.395 -23.800 24.349 1.00 39.06 187 ALA A CA 1
ATOM 758 C C . ALA A 1 100 ? -9.896 -25.217 24.080 1.00 39.17 187 ALA A C 1
ATOM 759 O O . ALA A 1 100 ? -9.757 -26.010 25.020 1.00 39.73 187 ALA A O 1
ATOM 761 N N . VAL A 1 101 ? -9.643 -25.537 22.804 1.00 38.99 188 VAL A N 1
ATOM 762 C CA . VAL A 1 101 ? -8.944 -26.789 22.444 1.00 38.38 188 VAL A CA 1
ATOM 763 C C . VAL A 1 101 ? -7.441 -26.484 22.324 1.00 37.55 188 VAL A C 1
ATOM 764 O O . VAL A 1 101 ? -6.937 -26.100 21.257 1.00 38.22 188 VAL A O 1
ATOM 768 N N . ARG A 1 102 ? -6.742 -26.700 23.439 1.00 35.94 189 ARG A N 1
ATOM 769 C CA . ARG A 1 102 ? -5.463 -26.049 23.755 1.00 33.73 189 ARG A CA 1
ATOM 770 C C . ARG A 1 102 ? -4.253 -26.529 22.950 1.00 32.89 189 ARG A C 1
ATOM 771 O O . ARG A 1 102 ? -4.033 -27.734 22.761 1.00 32.73 189 ARG A O 1
ATOM 779 N N . VAL A 1 103 ? -3.464 -25.557 22.497 1.00 31.50 190 VAL A N 1
ATOM 780 C CA . VAL A 1 103 ? -2.217 -25.811 21.796 1.00 30.28 190 VAL A CA 1
ATOM 781 C C . VAL A 1 103 ? -1.141 -24.821 22.273 1.00 29.16 190 VAL A C 1
ATOM 782 O O . VAL A 1 103 ? -1.460 -23.749 22.790 1.00 28.59 190 VAL A O 1
ATOM 786 N N . CYS A 1 104 ? 0.117 -25.197 22.108 1.00 28.09 191 CYS A N 1
ATOM 787 C CA . CYS A 1 104 ? 1.243 -24.406 22.576 1.00 27.23 191 CYS A CA 1
ATOM 788 C C . CYS A 1 104 ? 2.172 -24.080 21.413 1.00 27.99 191 CYS A C 1
ATOM 789 O O . CYS A 1 104 ? 2.353 -24.896 20.493 1.00 28.50 191 CYS A O 1
ATOM 792 N N . VAL A 1 105 ? 2.759 -22.887 21.440 1.00 27.74 192 VAL A N 1
ATOM 793 C CA . VAL A 1 105 ? 3.814 -22.540 20.491 1.00 27.87 192 VAL A CA 1
ATOM 794 C C . VAL A 1 105 ? 5.021 -23.464 20.727 1.00 28.44 192 VAL A C 1
ATOM 795 O O . VAL A 1 105 ? 5.537 -23.555 21.844 1.00 28.23 192 VAL A O 1
ATOM 799 N N . PRO A 1 106 ? 5.447 -24.192 19.673 1.00 28.97 193 PRO A N 1
ATOM 800 C CA . PRO A 1 106 ? 6.530 -25.178 19.804 1.00 29.30 193 PRO A CA 1
ATOM 801 C C . PRO A 1 106 ? 7.884 -24.544 20.050 1.00 29.35 193 PRO A C 1
ATOM 802 O O . PRO A 1 106 ? 8.772 -25.161 20.653 1.00 30.58 193 PRO A O 1
ATOM 806 N N . ASP A 1 107 ? 8.005 -23.285 19.641 1.00 28.94 194 ASP A N 1
ATOM 807 C CA . ASP A 1 107 ? 9.251 -22.562 19.629 1.00 28.08 194 ASP A CA 1
ATOM 808 C C . ASP A 1 107 ? 9.372 -21.512 20.735 1.00 27.44 194 ASP A C 1
ATOM 809 O O . ASP A 1 107 ? 8.525 -20.621 20.868 1.00 26.46 194 ASP A O 1
ATOM 814 N N . LYS A 1 108 ? 10.430 -21.634 21.530 1.00 26.33 195 LYS A N 1
ATOM 815 C CA . LYS A 1 108 ? 10.746 -20.647 22.547 1.00 25.80 195 LYS A CA 1
ATOM 816 C C . LYS A 1 108 ? 11.164 -19.344 21.844 1.00 24.10 195 LYS A C 1
ATOM 817 O O . LYS A 1 108 ? 11.789 -19.400 20.782 1.00 23.98 195 LYS A O 1
ATOM 823 N N . PRO A 1 109 ? 10.782 -18.176 22.389 1.00 22.52 196 PRO A N 1
ATOM 824 C CA . PRO A 1 109 ? 11.246 -16.941 21.731 1.00 21.43 196 PRO A CA 1
ATOM 825 C C . PRO A 1 109 ? 12.773 -16.877 21.642 1.00 20.95 196 PRO A C 1
ATOM 826 O O . PRO A 1 109 ? 13.467 -17.428 22.491 1.00 21.68 196 PRO A O 1
ATOM 830 N N . ILE A 1 110 ? 13.303 -16.223 20.619 1.00 19.50 197 ILE A N 1
ATOM 831 C CA . ILE A 1 110 ? 14.761 -16.138 20.492 1.00 19.23 197 ILE A CA 1
ATOM 832 C C . ILE A 1 110 ? 15.253 -14.737 20.799 1.00 19.40 197 ILE A C 1
ATOM 833 O O . ILE A 1 110 ? 14.684 -13.737 20.335 1.00 18.77 197 ILE A O 1
ATOM 838 N N . ASP A 1 111 ? 16.292 -14.670 21.617 1.00 19.27 198 ASP A N 1
ATOM 839 C CA . ASP A 1 111 ? 16.881 -13.402 21.993 1.00 19.02 198 ASP A CA 1
ATOM 840 C C . ASP A 1 111 ? 18.183 -13.306 21.211 1.00 20.12 198 ASP A C 1
ATOM 841 O O . ASP A 1 111 ? 19.051 -14.174 21.343 1.00 20.45 198 ASP A O 1
ATOM 846 N N . LEU A 1 112 ? 18.290 -12.292 20.350 1.00 19.51 199 LEU A N 1
ATOM 847 C CA . LEU A 1 112 ? 19.473 -12.130 19.528 1.00 19.18 199 LEU A CA 1
ATOM 848 C C . LEU A 1 112 ? 20.297 -10.950 19.966 1.00 19.11 199 LEU A C 1
ATOM 849 O O . LEU A 1 112 ? 19.751 -9.949 20.435 1.00 18.96 199 LEU A O 1
ATOM 854 N N . GLY A 1 113 ? 21.621 -11.070 19.812 1.00 18.87 200 GLY A N 1
ATOM 855 C CA . GLY A 1 113 ? 22.507 -9.937 20.047 1.00 19.61 200 GLY A CA 1
ATOM 856 C C . GLY A 1 113 ? 22.465 -8.906 18.920 1.00 20.02 200 GLY A C 1
ATOM 857 O O . GLY A 1 113 ? 21.913 -9.135 17.846 1.00 20.21 200 GLY A O 1
ATOM 858 N N . ILE A 1 114 ? 23.044 -7.751 19.188 1.00 19.96 201 ILE A N 1
ATOM 859 C CA . ILE A 1 114 ? 23.065 -6.671 18.229 1.00 19.76 201 ILE A CA 1
ATOM 860 C C . ILE A 1 114 ? 24.496 -6.535 17.735 1.00 19.24 201 ILE A C 1
ATOM 861 O O . ILE A 1 114 ? 25.414 -6.338 18.529 1.00 19.08 201 ILE A O 1
ATOM 866 N N . GLU A 1 115 ? 24.672 -6.682 16.435 1.00 19.76 202 GLU A N 1
ATOM 867 C CA . GLU A 1 115 ? 25.965 -6.507 15.789 1.00 21.34 202 GLU A CA 1
ATOM 868 C C . GLU A 1 115 ? 26.256 -5.054 15.471 1.00 21.37 202 GLU A C 1
ATOM 869 O O . GLU A 1 115 ? 27.399 -4.586 15.613 1.00 21.77 202 GLU A O 1
ATOM 875 N N . GLU A 1 116 ? 25.247 -4.340 14.988 1.00 20.88 203 GLU A N 1
ATOM 876 C CA . GLU A 1 116 ? 25.408 -2.912 14.808 1.00 20.96 203 GLU A CA 1
ATOM 877 C C . GLU A 1 116 ? 24.075 -2.219 14.772 1.00 19.97 203 GLU A C 1
ATOM 878 O O . GLU A 1 116 ? 23.060 -2.843 14.552 1.00 19.96 203 GLU A O 1
ATOM 884 N N . THR A 1 117 ? 24.111 -0.919 14.986 1.00 18.87 204 THR A N 1
ATOM 885 C CA . THR A 1 117 ? 22.922 -0.087 14.934 1.00 18.81 204 THR A CA 1
ATOM 886 C C . THR A 1 117 ? 23.281 1.061 14.013 1.00 18.75 204 THR A C 1
ATOM 887 O O . THR A 1 117 ? 24.389 1.610 14.098 1.00 18.52 204 THR A O 1
ATOM 891 N N . ILE A 1 118 ? 22.361 1.390 13.115 1.00 17.66 205 ILE A N 1
ATOM 892 C CA . ILE A 1 118 ? 22.542 2.480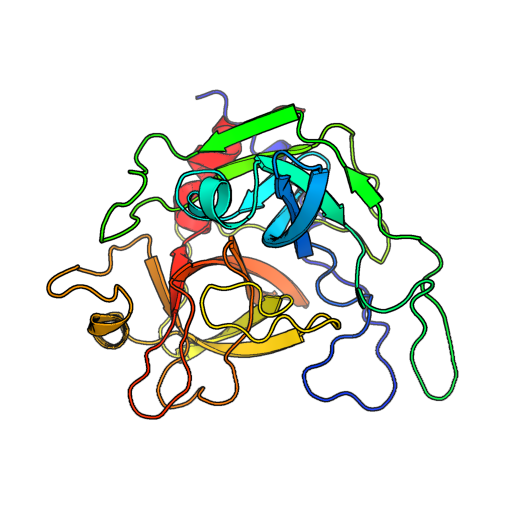 12.155 1.00 17.11 205 ILE A CA 1
ATOM 893 C C . ILE A 1 118 ? 21.349 3.424 12.304 1.00 17.78 205 ILE A C 1
ATOM 894 O O . ILE A 1 118 ? 20.265 3.130 11.852 1.00 15.98 205 ILE A O 1
ATOM 899 N N . GLN A 1 119 ? 21.562 4.552 12.966 1.00 18.08 206 GLN A N 1
ATOM 900 C CA . GLN A 1 119 ? 20.538 5.590 13.042 1.00 17.94 206 GLN A CA 1
ATOM 901 C C . GLN A 1 119 ? 20.572 6.340 11.725 1.00 18.15 206 GLN A C 1
ATOM 902 O O . GLN A 1 119 ? 21.649 6.450 11.096 1.00 18.44 206 GLN A O 1
ATOM 908 N N . HIS A 1 120 ? 19.428 6.865 11.293 1.00 17.71 207 HIS A N 1
ATOM 909 C CA . HIS A 1 120 ? 19.420 7.692 10.102 1.00 18.04 207 HIS A CA 1
ATOM 910 C C . HIS A 1 120 ? 20.339 8.915 10.331 1.00 19.31 207 HIS A C 1
ATOM 911 O O . HIS A 1 120 ? 20.268 9.525 11.396 1.00 17.73 207 HIS A O 1
ATOM 918 N N . PRO A 1 121 ? 21.209 9.250 9.341 1.00 20.03 208 PRO A N 1
ATOM 919 C CA . PRO A 1 121 ? 22.208 10.334 9.502 1.00 21.56 208 PRO A CA 1
ATOM 920 C C . PRO A 1 121 ? 21.607 11.701 9.839 1.00 21.99 208 PRO A C 1
ATOM 921 O O . PRO A 1 121 ? 22.275 12.537 10.446 1.00 23.19 208 PRO A O 1
ATOM 925 N N . ASP A 1 122 ? 20.365 11.923 9.420 1.00 22.67 209 ASP A N 1
ATOM 926 C CA . ASP A 1 122 ? 19.699 13.219 9.581 1.00 23.38 209 ASP A CA 1
ATOM 927 C C . ASP A 1 122 ? 18.829 13.349 10.834 1.00 22.82 209 ASP A C 1
ATOM 928 O O . ASP A 1 122 ? 18.268 14.421 11.101 1.00 23.88 209 ASP A O 1
ATOM 933 N N . TYR A 1 123 ? 18.730 12.270 11.616 1.00 21.81 210 TYR A N 1
ATOM 934 C CA . TYR A 1 123 ? 18.040 12.313 12.911 1.00 20.35 210 TYR A CA 1
ATOM 935 C C . TYR A 1 123 ? 18.836 13.094 13.956 1.00 20.28 210 TYR A C 1
ATOM 936 O O . TYR A 1 123 ? 20.051 12.959 14.038 1.00 19.17 210 TYR A O 1
ATOM 945 N N . VAL A 1 124 ? 18.135 13.890 14.762 1.00 20.12 211 VAL A N 1
ATOM 946 C CA . VAL A 1 124 ? 18.760 14.639 15.860 1.00 20.56 211 VAL A CA 1
ATOM 947 C C . VAL A 1 124 ? 18.182 14.230 17.212 1.00 21.26 211 VAL A C 1
ATOM 948 O O . VAL A 1 124 ? 17.004 14.497 17.511 1.00 20.00 211 VAL A O 1
ATOM 952 N N . ASP A 1 125 ? 19.009 13.553 18.018 1.00 22.44 212 ASP A N 1
ATOM 953 C CA . ASP A 1 125 ? 18.597 13.057 19.351 1.00 23.67 212 ASP A CA 1
ATOM 954 C C . ASP A 1 125 ? 18.085 14.215 20.213 1.00 23.85 212 ASP A C 1
ATOM 955 O O . ASP A 1 125 ? 18.747 15.255 20.340 1.00 24.33 212 ASP A O 1
ATOM 960 N N . GLY A 1 126 ? 16.896 14.025 20.766 1.00 23.45 213 GLY A N 1
ATOM 961 C CA . GLY A 1 126 ? 16.267 15.017 21.636 1.00 23.61 213 GLY A CA 1
ATOM 962 C C . GLY A 1 126 ? 15.490 16.104 20.916 1.00 23.48 213 GLY A C 1
ATOM 963 O O . GLY A 1 126 ? 14.920 16.994 21.562 1.00 24.59 213 GLY A O 1
ATOM 964 N N . SER A 1 127 ? 15.453 16.044 19.592 1.00 23.20 214 SER A N 1
ATOM 965 C CA . SER A 1 127 ? 14.836 17.105 18.800 1.00 22.75 214 SER A CA 1
ATOM 966 C C . SER A 1 127 ? 13.330 17.132 19.032 1.00 23.51 214 SER A C 1
ATOM 967 O O . SER A 1 127 ? 12.710 16.093 19.344 1.00 22.94 214 SER A O 1
ATOM 970 N N . LYS A 1 128 ? 12.748 18.320 18.888 1.00 22.89 215 LYS A N 1
ATOM 971 C CA . LYS A 1 128 ? 11.316 18.499 19.088 1.00 23.00 215 LYS A CA 1
ATOM 972 C C . LYS A 1 128 ? 10.476 17.735 18.079 1.00 21.74 215 LYS A C 1
ATOM 973 O O . LYS A 1 128 ? 9.413 17.219 18.390 1.00 22.30 215 LYS A O 1
ATOM 979 N N . ASP A 1 129 ? 10.951 17.692 16.856 1.00 20.85 216 ASP A N 1
ATOM 980 C CA . ASP A 1 129 ? 10.216 17.132 15.750 1.00 20.54 216 ASP A CA 1
ATOM 981 C C . ASP A 1 129 ? 10.487 15.628 15.522 1.00 19.39 216 ASP A C 1
ATOM 982 O O . ASP A 1 129 ? 9.661 14.937 14.927 1.00 19.54 216 ASP A O 1
ATOM 987 N N . ARG A 1 130 ? 11.648 15.148 15.976 1.00 18.57 217 ARG A N 1
ATOM 988 C CA . ARG A 1 130 ? 12.132 13.788 15.672 1.00 17.71 217 ARG A CA 1
ATOM 989 C C . ARG A 1 130 ? 12.058 13.456 14.173 1.00 16.86 217 ARG A C 1
ATOM 990 O O . ARG A 1 130 ? 11.787 12.306 13.778 1.00 16.39 217 ARG A O 1
ATOM 998 N N . TYR A 1 131 ? 12.320 14.434 13.313 1.00 15.49 218 TYR A N 1
ATOM 999 C CA . TYR A 1 131 ? 12.390 14.106 11.901 1.00 17.03 218 TYR A CA 1
ATOM 1000 C C . TYR A 1 131 ? 13.442 13.018 11.653 1.00 17.30 218 TYR A C 1
ATOM 1001 O O . TYR A 1 131 ? 14.498 12.998 12.278 1.00 17.90 218 TYR A O 1
ATOM 1010 N N . HIS A 1 132 ? 13.098 12.104 10.757 1.00 17.20 219 HIS A N 1
ATOM 1011 C CA . HIS A 1 132 ? 13.958 11.004 10.340 1.00 16.65 219 HIS A CA 1
ATOM 1012 C C . HIS A 1 132 ? 14.177 10.026 11.471 1.00 15.72 219 HIS A C 1
ATOM 1013 O O . HIS A 1 132 ? 15.292 9.512 11.662 1.00 15.10 219 HIS A O 1
ATOM 1020 N N . ASP A 1 133 ? 13.095 9.758 12.192 1.00 14.74 220 ASP A N 1
ATOM 1021 C CA . ASP A 1 133 ? 13.115 8.896 13.383 1.00 13.36 220 ASP A CA 1
ATOM 1022 C C . ASP A 1 133 ? 13.070 7.441 12.903 1.00 13.51 220 ASP A C 1
ATOM 1023 O O . ASP A 1 133 ? 11.984 6.827 12.842 1.00 13.62 220 ASP A O 1
ATOM 1028 N N . ILE A 1 134 ? 14.227 6.926 12.515 1.00 12.83 221 ILE A N 1
ATOM 1029 C CA . ILE A 1 134 ? 14.320 5.542 11.994 1.00 12.76 221 ILE A CA 1
ATOM 1030 C C . ILE A 1 134 ? 15.757 5.013 12.238 1.00 14.12 221 ILE A C 1
ATOM 1031 O O . ILE A 1 134 ? 16.712 5.781 12.224 1.00 12.46 221 ILE A O 1
ATOM 1036 N N . ALA A 1 135 ? 15.903 3.715 12.514 1.00 13.22 222 ALA A N 1
ATOM 1037 C CA . ALA A 1 135 ? 17.221 3.114 12.660 1.00 13.47 222 ALA A CA 1
ATOM 1038 C C . ALA A 1 135 ? 17.118 1.651 12.294 1.00 12.89 222 ALA A C 1
ATOM 1039 O O . ALA A 1 135 ? 16.029 1.082 12.378 1.00 13.43 222 ALA A O 1
ATOM 1041 N N . LEU A 1 136 ? 18.234 1.088 11.840 1.00 12.12 223 LEU A N 1
ATOM 1042 C CA . LEU A 1 136 ? 18.353 -0.346 11.554 1.00 11.86 223 LEU A CA 1
ATOM 1043 C C . LEU A 1 136 ? 19.181 -0.970 12.648 1.00 13.12 223 LEU A C 1
ATOM 1044 O O . LEU A 1 136 ? 20.133 -0.344 13.149 1.00 12.28 223 LEU A O 1
ATOM 1049 N N . ILE A 1 137 ? 18.782 -2.175 13.069 1.00 12.78 224 ILE A N 1
ATOM 1050 C CA . ILE A 1 137 ? 19.589 -3.024 13.935 1.00 14.40 224 ILE A CA 1
ATOM 1051 C C . ILE A 1 137 ? 19.929 -4.288 13.182 1.00 14.81 224 ILE A C 1
ATOM 1052 O O . ILE A 1 137 ? 19.053 -5.049 12.781 1.00 14.80 224 ILE A O 1
ATOM 1057 N N . ARG A 1 138 ? 21.230 -4.484 12.959 1.00 14.86 225 ARG A N 1
ATOM 1058 C CA . ARG A 1 138 ? 21.721 -5.756 12.432 1.00 15.47 225 ARG A CA 1
ATOM 1059 C C . ARG A 1 138 ? 21.860 -6.753 13.595 1.00 15.60 225 ARG A C 1
ATOM 1060 O O . ARG A 1 138 ? 22.599 -6.542 14.585 1.00 15.67 225 ARG A O 1
ATOM 1068 N N . LEU A 1 139 ? 21.156 -7.866 13.444 1.00 16.76 226 LEU A N 1
ATOM 1069 C CA . LEU A 1 139 ? 21.162 -8.930 14.417 1.00 17.38 226 LEU A CA 1
ATOM 1070 C C . LEU A 1 139 ? 22.466 -9.728 14.315 1.00 18.64 226 LEU A C 1
ATOM 1071 O O . LEU A 1 139 ? 23.072 -9.782 13.262 1.00 18.63 226 LEU A O 1
ATOM 1076 N N . ASN A 1 140 ? 22.818 -10.364 15.427 1.00 20.70 227 ASN A N 1
ATOM 1077 C CA . ASN A 1 140 ? 24.039 -11.154 15.648 1.00 23.99 227 ASN A CA 1
ATOM 1078 C C . ASN A 1 140 ? 24.150 -12.415 14.807 1.00 25.18 227 ASN A C 1
ATOM 1079 O O . ASN A 1 140 ? 25.255 -12.932 14.561 1.00 25.40 227 ASN A O 1
ATOM 1084 N N . ARG A 1 141 ? 22.988 -12.934 14.409 1.00 25.36 228 ARG A N 1
ATOM 1085 C CA . ARG A 1 141 ? 22.839 -14.238 13.776 1.00 26.93 228 ARG A CA 1
ATOM 1086 C C . ARG A 1 141 ? 21.846 -14.110 12.613 1.00 26.14 228 ARG A C 1
ATOM 1087 O O . ARG A 1 141 ? 20.966 -13.233 12.625 1.00 26.05 228 ARG A O 1
ATOM 1095 N N . GLN A 1 142 ? 21.986 -14.972 11.610 1.00 25.29 229 GLN A N 1
ATOM 1096 C CA . GLN A 1 142 ? 20.965 -15.097 10.580 1.00 25.69 229 GLN A CA 1
ATOM 1097 C C . GLN A 1 142 ? 19.752 -15.772 11.219 1.00 24.34 229 GLN A C 1
ATOM 1098 O O . GLN A 1 142 ? 19.879 -16.808 11.852 1.00 24.57 229 GLN A O 1
ATOM 1104 N N . VAL A 1 143 ? 18.584 -15.170 11.058 1.00 22.75 230 VAL A N 1
ATOM 1105 C CA . VAL A 1 143 ? 17.336 -15.700 11.627 1.00 21.81 230 VAL A CA 1
ATOM 1106 C C . VAL A 1 143 ? 16.703 -16.687 10.653 1.00 21.76 230 VAL A C 1
ATOM 1107 O O . VAL A 1 143 ? 16.580 -16.358 9.485 1.00 21.68 230 VAL A O 1
ATOM 1111 N N . GLU A 1 144 ? 16.319 -17.886 11.114 1.00 21.13 231 GLU A N 1
ATOM 1112 C CA . GLU A 1 144 ? 15.587 -18.832 10.259 1.00 22.27 231 GLU A CA 1
ATOM 1113 C C . GLU A 1 144 ? 14.089 -18.551 10.457 1.00 20.49 231 GLU A C 1
ATOM 1114 O O . GLU A 1 144 ? 13.625 -18.424 11.579 1.00 19.51 231 GLU A O 1
ATOM 1120 N N . PHE A 1 145 ? 13.340 -18.409 9.372 1.00 18.75 232 PHE A N 1
ATOM 1121 C CA . PHE A 1 145 ? 11.927 -18.081 9.506 1.00 18.61 232 PHE A CA 1
ATOM 1122 C C . PHE A 1 145 ? 11.061 -19.287 9.903 1.00 19.06 232 PHE A C 1
ATOM 1123 O O . PHE A 1 145 ? 11.358 -20.434 9.543 1.00 18.54 232 PHE A O 1
ATOM 1131 N N . THR A 1 146 ? 9.975 -19.015 10.612 1.00 18.30 233 THR A N 1
ATOM 1132 C CA . THR A 1 146 ? 9.095 -20.090 11.087 1.00 17.65 233 THR A CA 1
ATOM 1133 C C . THR A 1 146 ? 7.656 -19.606 10.975 1.00 17.71 233 THR A C 1
ATOM 1134 O O . THR A 1 146 ? 7.419 -18.566 10.379 1.00 16.93 233 THR A O 1
ATOM 1138 N N . ASN A 1 147 ? 6.696 -20.320 11.585 1.00 17.66 234 ASN A N 1
ATOM 1139 C CA . ASN A 1 147 ? 5.347 -19.801 11.633 1.00 18.66 234 ASN A CA 1
ATOM 1140 C C . ASN A 1 147 ? 5.230 -18.589 12.542 1.00 17.81 234 ASN A C 1
ATOM 1141 O O . ASN A 1 147 ? 4.239 -17.887 12.478 1.00 18.10 234 ASN A O 1
ATOM 1146 N N . TYR A 1 148 ? 6.239 -18.358 13.378 1.00 17.31 235 TYR A N 1
ATOM 1147 C CA . TYR A 1 148 ? 6.150 -17.296 14.387 1.00 16.82 235 TYR A CA 1
ATOM 1148 C C . TYR A 1 148 ? 7.135 -16.146 14.213 1.00 16.86 235 TYR A C 1
ATOM 1149 O O . TYR A 1 148 ? 7.059 -15.150 14.941 1.00 15.73 235 TYR A O 1
ATOM 1158 N N . ILE A 1 149 ? 8.044 -16.311 13.255 1.00 16.40 236 ILE A N 1
ATOM 1159 C CA . ILE A 1 149 ? 9.093 -15.331 12.926 1.00 14.34 236 ILE A CA 1
ATOM 1160 C C . ILE A 1 149 ? 9.194 -15.234 11.404 1.00 14.04 236 ILE A C 1
ATOM 1161 O O . ILE A 1 149 ? 9.606 -16.172 10.732 1.00 13.87 236 ILE A O 1
ATOM 1166 N N . ARG A 1 150 ? 8.829 -14.086 10.847 1.00 13.35 237 ARG A N 1
ATOM 1167 C CA . ARG A 1 150 ? 8.833 -13.910 9.398 1.00 13.28 237 ARG A CA 1
ATOM 1168 C C . ARG A 1 150 ? 8.956 -12.416 9.131 1.00 13.28 237 ARG A C 1
ATOM 1169 O O . ARG A 1 150 ? 8.516 -11.618 9.957 1.00 13.61 237 ARG A O 1
ATOM 1177 N N . PRO A 1 151 ? 9.503 -12.034 7.969 1.00 13.22 238 PRO A N 1
ATOM 1178 C CA . PRO A 1 151 ? 9.659 -10.630 7.621 1.00 13.23 238 PRO A CA 1
ATOM 1179 C C . PRO A 1 151 ? 8.394 -9.954 7.052 1.00 13.76 238 PRO A C 1
ATOM 1180 O O . PRO A 1 151 ? 7.576 -10.577 6.382 1.00 13.95 238 PRO A O 1
ATOM 1184 N N . VAL A 1 152 ? 8.283 -8.653 7.290 1.00 13.63 239 VAL A N 1
ATOM 1185 C CA . VAL A 1 152 ? 7.184 -7.830 6.767 1.00 13.14 239 VAL A CA 1
ATOM 1186 C C . VAL A 1 152 ? 7.668 -7.187 5.471 1.00 12.83 239 VAL A C 1
ATOM 1187 O O . VAL A 1 152 ? 8.886 -7.029 5.274 1.00 13.23 239 VAL A O 1
ATOM 1191 N N . CYS A 1 153 ? 6.733 -6.863 4.565 1.00 12.97 240 CYS A N 1
ATOM 1192 C CA . CYS A 1 153 ? 7.067 -6.170 3.313 1.00 13.69 240 CYS A CA 1
ATOM 1193 C C . CYS A 1 153 ? 7.263 -4.683 3.591 1.00 14.68 240 CYS A C 1
ATOM 1194 O O . CYS A 1 153 ? 6.759 -4.163 4.586 1.00 14.13 240 CYS A O 1
ATOM 1197 N N . LEU A 1 154 ? 8.029 -4.002 2.741 1.00 15.25 241 LEU A N 1
ATOM 1198 C CA . LEU A 1 154 ? 8.152 -2.563 2.905 1.00 15.66 241 LEU A CA 1
ATOM 1199 C C . LEU A 1 154 ? 7.550 -1.896 1.698 1.00 16.87 241 LEU A C 1
ATOM 1200 O O . LEU A 1 154 ? 7.696 -2.395 0.593 1.00 18.40 241 LEU A O 1
ATOM 1205 N N . PRO A 1 155 ? 6.881 -0.749 1.898 1.00 17.26 242 PRO A N 1
ATOM 1206 C CA . PRO A 1 155 ? 6.352 -0.005 0.753 1.00 17.74 242 PRO A CA 1
ATOM 1207 C C . PRO A 1 155 ? 7.477 0.533 -0.142 1.00 18.47 242 PRO A C 1
ATOM 1208 O O . PRO A 1 155 ? 8.633 0.591 0.283 1.00 18.00 242 PRO A O 1
ATOM 1212 N N . GLN A 1 156 ? 7.125 0.906 -1.369 1.00 20.45 243 GLN A N 1
ATOM 1213 C CA . GLN A 1 156 ? 8.014 1.611 -2.292 1.00 22.53 243 GLN A CA 1
ATOM 1214 C C . GLN A 1 156 ? 7.907 3.099 -1.998 1.00 23.49 243 GLN A C 1
ATOM 1215 O O . GLN A 1 156 ? 6.887 3.544 -1.474 1.00 23.42 243 GLN A O 1
ATOM 1221 N N . PRO A 1 157 ? 8.971 3.880 -2.282 1.00 25.02 244 PRO A N 1
ATOM 1222 C CA . PRO A 1 157 ? 8.927 5.308 -1.903 1.00 26.22 244 PRO A CA 1
ATOM 1223 C C . PRO A 1 157 ? 7.837 6.151 -2.550 1.00 27.49 244 PRO A C 1
ATOM 1224 O O . PRO A 1 157 ? 7.511 7.213 -2.030 1.00 28.58 244 PRO A O 1
ATOM 1228 N N . ASN A 1 158 ? 7.275 5.695 -3.665 1.00 28.96 245 ASN A N 1
ATOM 1229 C CA . ASN A 1 158 ? 6.225 6.465 -4.362 1.00 30.54 245 ASN A CA 1
ATOM 1230 C C . ASN A 1 158 ? 4.775 6.118 -3.972 1.00 30.31 245 ASN A C 1
ATOM 1231 O O . ASN A 1 158 ? 3.825 6.726 -4.482 1.00 30.78 245 ASN A O 1
ATOM 1236 N N . GLU A 1 159 ? 4.613 5.152 -3.067 1.00 29.74 246 GLU A N 1
ATOM 1237 C CA . GLU A 1 159 ? 3.298 4.684 -2.638 1.00 29.72 246 GLU A CA 1
ATOM 1238 C C . GLU A 1 159 ? 2.796 5.489 -1.451 1.00 30.15 246 GLU A C 1
ATOM 1239 O O . GLU A 1 159 ? 3.518 5.677 -0.478 1.00 30.69 246 GLU A O 1
ATOM 1245 N N . GLU A 1 160 ? 1.555 5.946 -1.508 1.00 30.37 247 GLU A N 1
ATOM 1246 C CA . GLU A 1 160 ? 1.016 6.761 -0.414 1.00 30.52 247 GLU A CA 1
ATOM 1247 C C . GLU A 1 160 ? -0.197 6.136 0.241 1.00 29.54 247 GLU A C 1
ATOM 1248 O O . GLU A 1 160 ? -1.048 5.573 -0.443 1.00 29.28 247 GLU A O 1
ATOM 1254 N N . VAL A 1 161 ? -0.260 6.226 1.576 1.00 28.94 248 VAL A N 1
ATOM 1255 C CA . VAL A 1 161 ? -1.478 5.871 2.319 1.00 28.12 248 VAL A CA 1
ATOM 1256 C C . VAL A 1 161 ? -2.411 7.063 2.185 1.00 27.87 248 VAL A C 1
ATOM 125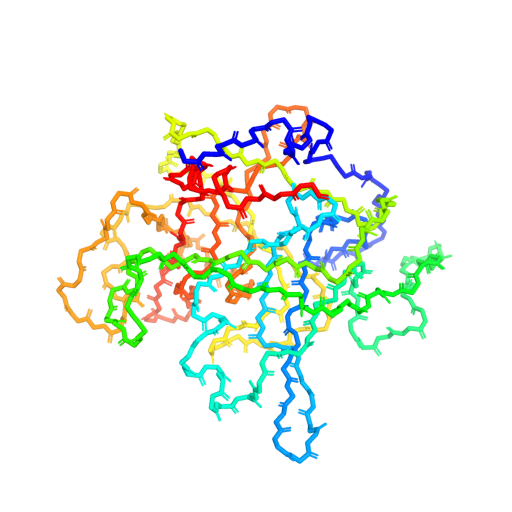7 O O . VAL A 1 161 ? -1.961 8.202 2.152 1.0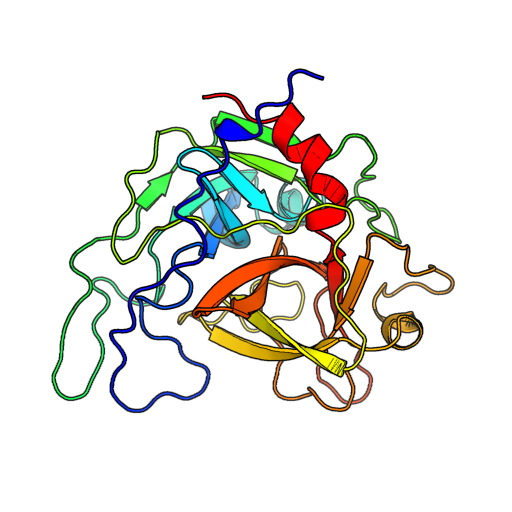0 27.95 248 VAL A O 1
ATOM 1261 N N . GLN A 1 162 ? -3.707 6.821 2.114 1.00 27.30 249 GLN A N 1
ATOM 1262 C CA . GLN A 1 162 ? -4.620 7.951 2.051 1.00 28.09 249 GLN A CA 1
ATOM 1263 C C . GLN A 1 162 ? -5.304 8.200 3.383 1.00 27.10 249 GLN A C 1
ATOM 1264 O O . GLN A 1 162 ? -5.527 7.260 4.163 1.00 26.42 249 GLN A O 1
ATOM 1270 N N . VAL A 1 163 ? -5.632 9.469 3.650 1.00 25.92 250 VAL A N 1
ATOM 1271 C CA . VAL A 1 163 ? -6.495 9.799 4.785 1.00 25.96 250 VAL A CA 1
ATOM 1272 C C . VAL A 1 163 ? -7.754 8.925 4.732 1.00 25.41 250 VAL A C 1
ATOM 1273 O O . VAL A 1 163 ? -8.359 8.737 3.666 1.00 26.05 250 VAL A O 1
ATOM 1277 N N . GLY A 1 164 ? -8.121 8.368 5.881 1.00 24.57 251 GLY A N 1
ATOM 1278 C CA . GLY A 1 164 ? -9.297 7.516 6.001 1.00 24.43 251 GLY A CA 1
ATOM 1279 C C . GLY A 1 164 ? -8.965 6.047 5.860 1.00 24.35 251 GLY A C 1
ATOM 1280 O O . GLY A 1 164 ? -9.771 5.190 6.235 1.00 25.32 251 GLY A O 1
ATOM 1281 N N . GLN A 1 165 ? -7.786 5.760 5.317 1.00 23.50 252 GLN A N 1
ATOM 1282 C CA . GLN A 1 165 ? -7.303 4.388 5.180 1.00 23.24 252 GLN A CA 1
ATOM 1283 C C . GLN A 1 165 ? -7.074 3.817 6.573 1.00 22.35 252 GLN A C 1
ATOM 1284 O O . GLN A 1 165 ? -6.518 4.489 7.452 1.00 21.31 252 GLN A O 1
ATOM 1290 N N . ARG A 1 166 ? -7.508 2.583 6.769 1.00 21.10 253 ARG A N 1
ATOM 1291 C CA . ARG A 1 166 ? -7.379 1.931 8.080 1.00 21.13 253 ARG A CA 1
ATOM 1292 C C . ARG A 1 166 ? -6.130 1.048 8.159 1.00 19.89 253 ARG A C 1
ATOM 1293 O O . ARG A 1 166 ? -5.863 0.278 7.267 1.00 19.60 253 ARG A O 1
ATOM 1301 N N . LEU A 1 167 ? -5.344 1.207 9.219 1.00 18.01 254 LEU A N 1
ATOM 1302 C CA . LEU A 1 167 ? -4.094 0.444 9.368 1.00 16.35 254 LEU A CA 1
ATOM 1303 C C . LEU A 1 167 ? -4.140 -0.228 10.728 1.00 16.37 254 LEU A C 1
ATOM 1304 O O . LEU A 1 167 ? -5.062 0.027 11.501 1.00 16.69 254 LEU A O 1
ATOM 1309 N N . THR A 1 168 ? -3.185 -1.097 11.023 1.00 14.76 255 THR A N 1
ATOM 1310 C CA . THR A 1 168 ? -3.180 -1.824 12.301 1.00 13.91 255 THR A CA 1
ATOM 1311 C C . THR A 1 168 ? -1.869 -1.550 13.010 1.00 12.36 255 THR A C 1
ATOM 1312 O O . THR A 1 168 ? -0.813 -1.801 12.456 1.00 12.21 255 THR A O 1
ATOM 1316 N N . VAL A 1 169 ? -1.954 -1.029 14.231 1.00 12.92 256 VAL A N 1
ATOM 1317 C CA . VAL A 1 169 ? -0.771 -0.855 15.059 1.00 13.91 256 VAL A CA 1
ATOM 1318 C C . VAL A 1 169 ? -0.663 -2.065 15.978 1.00 14.16 256 VAL A C 1
ATOM 1319 O O . VAL A 1 169 ? -1.663 -2.599 16.439 1.00 14.44 256 VAL A O 1
ATOM 1323 N N . VAL A 1 170 ? 0.555 -2.563 16.148 1.00 13.49 257 VAL A N 1
ATOM 1324 C CA . VAL A 1 170 ? 0.761 -3.828 16.857 1.00 13.80 257 VAL A CA 1
ATOM 1325 C C . VAL A 1 170 ? 1.908 -3.688 17.834 1.00 14.25 257 VAL A C 1
ATOM 1326 O O . VAL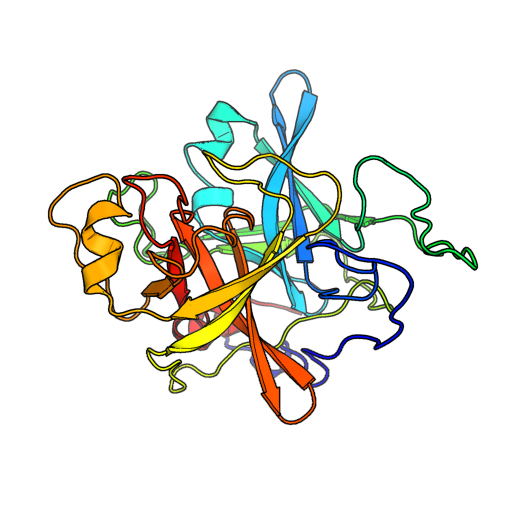 A 1 170 ? 2.984 -3.152 17.496 1.00 13.54 257 VAL A O 1
ATOM 1330 N N . GLY A 1 171 ? 1.695 -4.164 19.056 1.00 13.08 258 GLY A N 1
ATOM 1331 C CA . GLY A 1 171 ? 2.782 -4.158 20.032 1.00 13.76 258 GLY A CA 1
ATOM 1332 C C . GLY A 1 171 ? 2.319 -4.524 21.416 1.00 13.27 258 GLY A C 1
ATOM 1333 O O . GLY A 1 171 ? 1.227 -5.082 21.592 1.00 13.79 258 GLY A O 1
ATOM 1334 N N . TRP A 1 172 ? 3.180 -4.203 22.390 1.00 12.70 259 TRP A N 1
ATOM 1335 C CA . TRP A 1 172 ? 2.987 -4.542 23.825 1.00 11.89 259 TRP A CA 1
ATOM 1336 C C . TRP A 1 172 ? 2.895 -3.322 24.741 1.00 12.38 259 TRP A C 1
ATOM 1337 O O . TRP A 1 172 ? 3.179 -3.402 25.941 1.00 13.27 259 TRP A O 1
ATOM 1348 N N . GLY A 1 173 ? 2.430 -2.219 24.190 1.00 12.69 260 GLY A N 1
ATOM 1349 C CA . GLY A 1 173 ? 2.205 -0.990 24.952 1.00 13.52 260 GLY A CA 1
ATOM 1350 C C . GLY A 1 173 ? 3.490 -0.339 25.410 1.00 13.74 260 GLY A C 1
ATOM 1351 O O . GLY A 1 173 ? 3.483 0.339 26.420 1.00 15.40 260 GLY A O 1
ATOM 1352 N N . ARG A 1 174 ? 4.590 -0.529 24.670 1.00 13.55 261 ARG A N 1
ATOM 1353 C CA . ARG A 1 174 ? 5.881 -0.015 25.112 1.00 14.20 261 ARG A CA 1
ATOM 1354 C C . ARG A 1 174 ? 6.161 1.357 24.548 1.00 14.32 261 ARG A C 1
ATOM 1355 O O . ARG A 1 174 ? 7.038 1.541 23.713 1.00 12.47 261 ARG A O 1
ATOM 1363 N N . THR A 1 175 ? 5.396 2.315 25.043 1.00 16.70 262 THR A N 1
ATOM 1364 C CA . THR A 1 175 ? 5.647 3.730 24.814 1.00 18.88 262 THR A CA 1
ATOM 1365 C C . THR A 1 175 ? 5.785 4.459 26.132 1.00 20.54 262 THR A C 1
ATOM 1366 O O . THR A 1 175 ? 5.627 3.864 27.207 1.00 20.39 262 THR A O 1
ATOM 1370 N N . GLU A 1 176 ? 6.055 5.763 26.053 1.00 20.85 263 GLU A N 1
ATOM 1371 C CA . GLU A 1 176 ? 6.137 6.604 27.243 1.00 23.52 263 GLU A CA 1
ATOM 1372 C C . GLU A 1 176 ? 4.910 6.545 28.165 1.00 22.75 263 GLU A C 1
ATOM 1373 O O . GLU A 1 176 ? 5.050 6.589 29.374 1.00 24.04 263 GLU A O 1
ATOM 1379 N N . THR A 1 177 ? 3.719 6.435 27.591 1.00 22.72 264 THR A N 1
ATOM 1380 C CA . THR A 1 177 ? 2.455 6.500 28.350 1.00 21.96 264 THR A CA 1
ATOM 1381 C C . THR A 1 177 ? 1.627 5.189 28.248 1.00 22.20 264 THR A C 1
ATOM 1382 O O . THR A 1 177 ? 0.481 5.105 28.731 1.00 21.66 264 THR A O 1
ATOM 1386 N N . GLY A 1 178 ? 2.220 4.176 27.625 1.00 21.48 265 GLY A N 1
ATOM 1387 C CA . GLY A 1 178 ? 1.561 2.874 27.397 1.00 22.61 265 GLY A CA 1
ATOM 1388 C C . GLY A 1 178 ? 1.433 2.008 28.636 1.00 21.91 265 GLY A C 1
ATOM 1389 O O . GLY A 1 178 ? 2.147 2.229 29.589 1.00 21.46 265 GLY A O 1
ATOM 1390 N N . GLN A 1 179 ? 0.544 0.999 28.584 1.00 23.21 266 GLN A N 1
ATOM 1391 C CA . GLN A 1 179 ? 0.289 0.015 29.676 1.00 23.35 266 GLN A CA 1
ATOM 1392 C C . GLN A 1 179 ? 1.289 -1.146 29.901 1.00 23.26 266 GLN A C 1
ATOM 1393 O O . GLN A 1 179 ? 1.294 -1.778 30.958 1.00 24.27 266 GLN A O 1
ATOM 1399 N N . TYR A 1 180 ? 2.156 -1.410 28.945 1.00 23.62 267 TYR A N 1
ATOM 1400 C CA . TYR A 1 180 ? 3.100 -2.522 29.029 1.00 22.56 267 TYR A CA 1
ATOM 1401 C C . TYR A 1 180 ? 2.408 -3.862 29.146 1.00 22.68 267 TYR A C 1
ATOM 1402 O O . TYR A 1 180 ? 2.696 -4.620 30.094 1.00 23.77 267 TYR A O 1
ATOM 1411 N N . SER A 1 181 ? 1.540 -4.164 28.175 1.00 20.35 268 SER A N 1
ATOM 1412 C CA . SER A 1 181 ? 0.791 -5.416 28.152 1.00 19.64 268 SER A CA 1
ATOM 1413 C C . SER A 1 181 ? 1.685 -6.642 27.940 1.00 17.01 268 SER A C 1
ATOM 1414 O O . SER A 1 181 ? 2.721 -6.544 27.295 1.00 15.86 268 SER A O 1
ATOM 1417 N N . THR A 1 182 ? 1.284 -7.788 28.479 1.00 16.54 269 THR A N 1
ATOM 1418 C CA . THR A 1 182 ? 2.085 -8.999 28.249 1.00 16.32 269 THR A CA 1
ATOM 1419 C C . THR A 1 182 ? 1.701 -9.738 26.979 1.00 15.42 269 THR A C 1
ATOM 1420 O O . THR A 1 182 ? 2.529 -10.433 26.389 1.00 15.22 269 THR A O 1
ATOM 1424 N N . ILE A 1 183 ? 0.457 -9.596 26.533 1.00 14.59 270 ILE A N 1
ATOM 1425 C CA . ILE A 1 183 ? 0.106 -10.239 25.275 1.00 14.78 270 ILE A CA 1
ATOM 1426 C C . ILE A 1 183 ? 0.153 -9.232 24.128 1.00 14.30 270 ILE A C 1
ATOM 1427 O O . ILE A 1 183 ? -0.300 -8.102 24.282 1.00 15.50 270 ILE A O 1
ATOM 1432 N N . LYS A 1 184 ? 0.723 -9.652 22.998 1.00 14.33 271 LYS A N 1
ATOM 1433 C CA . LYS A 1 184 ? 0.796 -8.821 21.822 1.00 14.29 271 LYS A CA 1
ATOM 1434 C C . LYS A 1 184 ? -0.606 -8.362 21.446 1.00 14.29 271 LYS A C 1
ATOM 1435 O O . LYS A 1 184 ? -1.545 -9.153 21.399 1.00 14.03 271 LYS A O 1
ATOM 1441 N N . GLN A 1 185 ? -0.747 -7.060 21.203 1.00 14.99 272 GLN A N 1
ATOM 1442 C CA . GLN A 1 185 ? -2.031 -6.473 20.896 1.00 15.47 272 GLN A CA 1
ATOM 1443 C C . GLN A 1 185 ? -2.092 -5.926 19.475 1.00 15.87 272 GLN A C 1
ATOM 1444 O O . GLN A 1 185 ? -1.076 -5.485 18.939 1.00 16.01 272 GLN A O 1
ATOM 1450 N N . LYS A 1 186 ? -3.288 -5.909 18.889 1.00 16.13 273 LYS A N 1
ATOM 1451 C CA . LYS A 1 186 ? -3.513 -5.317 17.558 1.00 17.39 273 LYS A CA 1
ATOM 1452 C C . LYS A 1 186 ? -4.686 -4.350 17.687 1.00 17.93 273 LYS A C 1
ATOM 1453 O O . LYS A 1 186 ? -5.692 -4.676 18.312 1.00 17.81 273 LYS A O 1
ATOM 1459 N N . LEU A 1 187 ? -4.554 -3.161 17.120 1.00 18.19 274 LEU A N 1
ATOM 1460 C CA . LEU A 1 187 ? -5.578 -2.121 17.236 1.00 18.11 274 LEU A CA 1
ATOM 1461 C C . LEU A 1 187 ? -5.724 -1.412 15.887 1.00 17.85 274 LEU A C 1
ATOM 1462 O O . LEU A 1 187 ? -4.734 -0.952 15.283 1.00 17.96 274 LEU A O 1
ATOM 1467 N N . ALA A 1 188 ? -6.955 -1.312 15.395 1.00 16.81 275 ALA A N 1
ATOM 1468 C CA . ALA A 1 188 ? -7.189 -0.695 14.109 1.00 16.97 275 ALA A CA 1
ATOM 1469 C C . ALA A 1 188 ? -7.247 0.823 14.246 1.00 17.12 275 ALA A C 1
ATOM 1470 O O . ALA A 1 188 ? -7.915 1.350 15.146 1.00 16.74 275 ALA A O 1
ATOM 1472 N N . VAL A 1 189 ? -6.569 1.524 13.344 1.00 17.16 276 VAL A N 1
ATOM 1473 C CA . VAL A 1 189 ? -6.518 3.009 13.402 1.00 17.02 276 VAL A CA 1
ATOM 1474 C C . VAL A 1 189 ? -6.691 3.646 12.020 1.00 17.27 276 VAL A C 1
ATOM 1475 O O . VAL A 1 189 ? -6.148 3.124 11.030 1.00 17.72 276 VAL A O 1
ATOM 1479 N N . PRO A 1 190 ? -7.423 4.770 11.946 1.00 16.94 277 PRO A N 1
ATOM 1480 C CA . PRO A 1 190 ? -7.531 5.507 10.693 1.00 16.28 277 PRO A CA 1
ATOM 1481 C C . PRO A 1 190 ? -6.363 6.466 10.494 1.00 16.19 277 PRO A C 1
ATOM 1482 O O . PRO A 1 190 ? -5.908 7.078 11.444 1.00 15.53 277 PRO A O 1
ATOM 1486 N N . VAL A 1 191 ? -5.910 6.619 9.258 1.00 16.37 278 VAL A N 1
ATOM 1487 C CA . VAL A 1 191 ? -4.981 7.690 8.915 1.00 17.52 278 VAL A CA 1
ATOM 1488 C C . VAL A 1 191 ? -5.819 8.962 8.869 1.00 17.89 278 VAL A C 1
ATOM 1489 O O . VAL A 1 191 ? -6.916 8.943 8.315 1.00 17.59 278 VAL A O 1
ATOM 1493 N N . VAL A 1 192 ? -5.295 10.042 9.459 1.00 18.16 279 VAL A N 1
ATOM 1494 C CA . VAL A 1 192 ? -6.010 11.296 9.571 1.00 19.10 279 VAL A CA 1
ATOM 1495 C C . VAL A 1 192 ? -5.184 12.423 9.003 1.00 20.46 279 VAL A C 1
ATOM 1496 O O . VAL A 1 192 ? -3.976 12.307 8.851 1.00 20.00 279 VAL A O 1
ATOM 1500 N N . HIS A 1 193 ? -5.839 13.540 8.723 1.00 21.34 280 HIS A N 1
ATOM 1501 C CA . HIS A 1 193 ? -5.157 14.732 8.276 1.00 22.50 280 HIS A CA 1
ATOM 1502 C C . HIS A 1 193 ? -4.084 15.156 9.254 1.00 23.14 280 HIS A C 1
ATOM 1503 O O . HIS A 1 193 ? -4.313 15.177 10.471 1.00 23.79 280 HIS A O 1
ATOM 1510 N N . ALA A 1 194 ? -2.922 15.491 8.700 1.00 23.82 281 ALA A N 1
ATOM 1511 C CA . ALA A 1 194 ? -1.751 15.928 9.450 1.00 24.49 281 ALA A CA 1
ATOM 1512 C C . ALA A 1 194 ? -2.014 16.989 10.524 1.00 24.89 281 ALA A C 1
ATOM 1513 O O . ALA A 1 194 ? -1.350 17.002 11.573 1.00 24.47 281 ALA A O 1
ATOM 1515 N N . GLU A 1 195 ? -2.984 17.862 10.275 1.00 25.11 282 GLU A N 1
ATOM 1516 C CA . GLU A 1 195 ? -3.328 18.929 11.212 1.00 25.80 282 GLU A CA 1
ATOM 1517 C C . GLU A 1 195 ? -3.780 18.398 12.567 1.00 24.94 282 GLU A C 1
ATOM 1518 O O . GLU A 1 195 ? -3.607 19.063 13.574 1.00 24.39 282 GLU A O 1
ATOM 1524 N N . GLN A 1 196 ? -4.326 17.182 12.593 1.00 24.31 2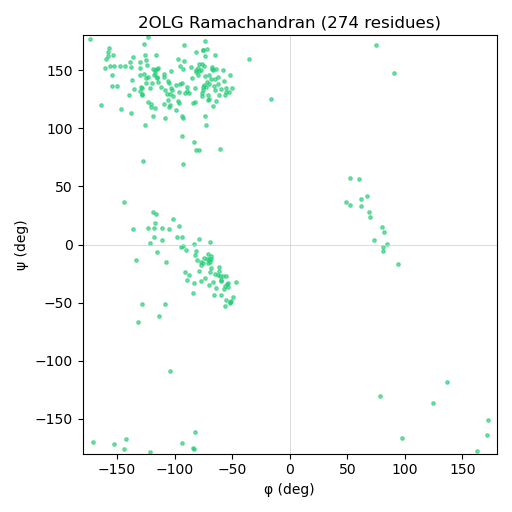83 GLN A N 1
ATOM 1525 C CA . GLN A 1 196 ? -4.773 16.580 13.845 1.00 23.79 283 GLN A CA 1
ATOM 1526 C C . GLN A 1 196 ? -3.620 16.152 14.766 1.00 22.26 283 GLN A C 1
ATOM 1527 O O . GLN A 1 196 ? -3.841 15.878 15.936 1.00 21.34 283 GLN A O 1
ATOM 1533 N N . CYS A 1 197 ? -2.397 16.138 14.248 1.00 21.08 284 CYS A N 1
ATOM 1534 C CA . CYS A 1 197 ? -1.219 15.809 15.048 1.00 20.56 284 CYS A CA 1
ATOM 1535 C C . CYS A 1 197 ? -0.494 17.052 15.570 1.00 20.04 284 CYS A C 1
ATOM 1536 O O . CYS A 1 197 ? 0.638 16.974 16.058 1.00 19.67 284 CYS A O 1
ATOM 1539 N N . ALA A 1 198 ? -1.172 18.193 15.530 1.00 20.58 285 ALA A N 1
ATOM 1540 C CA . ALA A 1 198 ? -0.571 19.425 16.025 1.00 21.25 285 ALA A CA 1
ATOM 1541 C C . ALA A 1 198 ? -0.017 19.252 17.443 1.00 20.84 285 ALA A C 1
ATOM 1542 O O . ALA A 1 198 ? 1.146 19.565 17.697 1.00 22.40 285 ALA A O 1
ATOM 1544 N N . LYS A 1 199 ? -0.824 18.723 18.357 1.00 20.90 286 LYS A N 1
ATOM 1545 C CA . LYS A 1 199 ? -0.395 18.488 19.737 1.00 20.70 286 LYS A CA 1
ATOM 1546 C C . LYS A 1 199 ? 0.528 17.296 19.947 1.00 19.75 286 LYS A C 1
ATOM 1547 O O . LYS A 1 199 ? 1.126 17.175 21.007 1.00 19.99 286 LYS A O 1
ATOM 1553 N N . THR A 1 200 ? 0.611 16.386 18.979 1.00 18.38 287 THR A N 1
ATOM 1554 C CA . THR A 1 200 ? 1.338 15.126 19.218 1.00 17.99 287 THR A CA 1
ATOM 1555 C C . THR A 1 200 ? 2.791 15.332 19.669 1.00 19.74 287 THR A C 1
ATOM 1556 O O . THR A 1 200 ? 3.305 14.575 20.499 1.00 18.76 287 THR A O 1
ATOM 1560 N N . PHE A 1 201 ? 3.440 16.366 19.139 1.00 20.81 288 PHE A N 1
ATOM 1561 C CA . PHE A 1 201 ? 4.856 16.605 19.444 1.00 23.68 288 PHE A CA 1
ATOM 1562 C C . PHE A 1 201 ? 5.096 17.021 20.902 1.00 25.27 288 PHE A C 1
ATOM 1563 O O . PHE A 1 201 ? 6.212 16.855 21.428 1.00 26.15 288 PHE A O 1
ATOM 1571 N N . GLY A 1 202 ? 4.050 17.518 21.570 1.00 26.62 289 GLY A N 1
ATOM 1572 C CA . GLY A 1 202 ? 4.185 17.973 22.953 1.00 29.49 289 GLY A CA 1
ATOM 1573 C C . GLY A 1 202 ? 5.020 19.247 22.967 1.00 30.91 289 GLY A C 1
ATOM 1574 O O . GLY A 1 202 ? 5.653 19.589 23.976 1.00 31.74 289 GLY A O 1
ATOM 1575 N N . ALA A 1 203 ? 5.014 19.932 21.819 1.00 31.89 290 ALA A N 1
ATOM 1576 C CA . ALA A 1 203 ? 5.694 21.218 21.588 1.00 32.37 290 ALA A CA 1
ATOM 1577 C C . ALA A 1 203 ? 4.973 21.966 20.460 1.00 32.85 290 ALA A C 1
ATOM 1578 O O . ALA A 1 203 ? 4.609 21.381 19.436 1.00 33.45 290 ALA A O 1
ATOM 1580 N N . ALA A 1 204 ? 4.756 23.266 20.639 1.00 33.80 291 ALA A N 1
ATOM 1581 C CA . ALA A 1 204 ? 4.000 24.041 19.647 1.00 34.17 291 ALA A CA 1
ATOM 1582 C C . ALA A 1 204 ? 4.810 24.320 18.379 1.00 34.31 291 ALA A C 1
ATOM 1583 O O . ALA A 1 204 ? 6.052 24.330 18.406 1.00 34.56 291 ALA A O 1
ATOM 1585 N N . GLY A 1 205 ? 4.100 24.503 17.268 1.00 34.41 292 GLY A N 1
ATOM 1586 C CA . GLY A 1 205 ? 4.703 24.975 16.025 1.00 34.54 292 GLY A CA 1
ATOM 1587 C C . GLY A 1 205 ? 5.435 23.973 15.148 1.00 34.53 292 GLY A C 1
ATOM 1588 O O . GLY A 1 205 ? 5.923 24.336 14.077 1.00 34.84 292 GLY A O 1
ATOM 1589 N N . VAL A 1 206 ? 5.519 22.716 15.581 1.00 33.94 293 VAL A N 1
ATOM 1590 C CA . VAL A 1 206 ? 6.187 21.700 14.759 1.00 33.73 293 VAL A CA 1
ATOM 1591 C C . VAL A 1 206 ? 5.261 21.301 13.616 1.00 34.11 293 VAL A C 1
ATOM 1592 O O . VAL A 1 206 ? 4.091 20.975 13.839 1.00 34.15 293 VAL A O 1
ATOM 1596 N N . ARG A 1 207 ? 5.784 21.361 12.395 1.00 33.91 294 ARG A N 1
ATOM 1597 C CA . ARG A 1 207 ? 5.048 20.918 11.214 1.00 34.42 294 ARG A CA 1
ATOM 1598 C C . ARG A 1 207 ? 5.262 19.421 10.923 1.00 32.88 294 ARG A C 1
ATOM 1599 O O . ARG A 1 207 ? 6.395 18.917 10.956 1.00 32.33 294 ARG A O 1
ATOM 1607 N N . VAL A 1 208 ? 4.166 18.735 10.621 1.00 31.83 295 VAL A N 1
ATOM 1608 C CA . VAL A 1 208 ? 4.216 17.337 10.200 1.00 30.85 295 VAL A CA 1
ATOM 1609 C C . VAL A 1 208 ? 4.750 17.232 8.766 1.00 30.90 295 VAL A C 1
ATOM 1610 O O . VAL A 1 208 ? 4.067 17.624 7.808 1.00 31.22 295 VAL A O 1
ATOM 1614 N N . ARG A 1 209 ? 5.963 16.686 8.633 1.00 29.64 296 ARG A N 1
ATOM 1615 C CA . ARG A 1 209 ? 6.639 16.549 7.344 1.00 29.62 296 ARG A CA 1
ATOM 1616 C C . ARG A 1 209 ? 6.055 15.427 6.507 1.00 28.51 296 ARG A C 1
ATOM 1617 O O . ARG A 1 209 ? 5.303 14.597 6.996 1.00 27.51 296 ARG A O 1
ATOM 1625 N N . SER A 1 210 ? 6.437 15.401 5.238 1.00 27.90 297 SER A N 1
ATOM 1626 C CA . SER A 1 210 ? 5.956 14.415 4.267 1.00 27.68 297 SER A CA 1
ATOM 1627 C C . SER A 1 210 ? 6.309 12.975 4.637 1.00 26.06 297 SER A C 1
ATOM 1628 O O . SER A 1 210 ? 5.679 12.033 4.182 1.00 26.85 297 SER A O 1
ATOM 1631 N N . SER A 1 211 ? 7.343 12.837 5.448 1.00 24.61 298 SER A N 1
ATOM 1632 C CA . SER A 1 211 ? 7.893 11.563 5.825 1.00 23.71 298 SER A CA 1
ATOM 1633 C C . SER A 1 211 ? 7.267 11.090 7.128 1.00 21.83 298 SER A C 1
ATOM 1634 O O . SER A 1 211 ? 7.721 10.118 7.706 1.00 21.40 298 SER A O 1
ATOM 1637 N N . GLN A 1 212 ? 6.266 11.826 7.618 1.00 20.14 299 GLN A N 1
ATOM 1638 C CA . GLN A 1 212 ? 5.563 11.467 8.836 1.00 19.14 299 GLN A CA 1
ATOM 1639 C C . GLN A 1 212 ? 4.090 11.200 8.535 1.00 19.26 299 GLN A C 1
ATOM 1640 O O . GLN A 1 212 ? 3.481 11.842 7.667 1.00 19.98 299 GLN A O 1
ATOM 1646 N N . LEU A 1 213 ? 3.501 10.251 9.255 1.00 18.09 300 LEU A N 1
ATOM 1647 C CA . LEU A 1 213 ? 2.120 9.894 9.059 1.00 17.77 300 LEU A CA 1
ATOM 1648 C C . LEU A 1 213 ? 1.345 10.089 10.374 1.00 17.44 300 LEU A C 1
ATOM 1649 O O . LEU A 1 213 ? 1.814 9.683 11.436 1.00 18.34 300 LEU A O 1
ATOM 1654 N N . CYS A 1 214 ? 0.159 10.702 10.296 1.00 16.28 301 CYS A N 1
ATOM 1655 C CA . CYS A 1 214 ? -0.686 10.974 11.467 1.00 15.90 301 CYS A CA 1
ATOM 1656 C C . CYS A 1 214 ? -1.858 9.964 11.477 1.00 15.64 301 CYS A C 1
ATOM 1657 O O . CYS A 1 214 ? -2.629 9.908 10.531 1.00 15.85 301 CYS A O 1
ATOM 1660 N N . ALA A 1 215 ? -1.988 9.153 12.537 1.00 15.49 302 ALA A N 1
ATOM 1661 C CA . ALA A 1 215 ? -2.991 8.089 12.561 1.00 14.55 302 ALA A CA 1
ATOM 1662 C C . ALA A 1 215 ? -3.454 7.826 13.993 1.00 14.94 302 ALA A C 1
ATOM 1663 O O . ALA A 1 215 ? -2.651 7.779 14.937 1.00 15.09 302 ALA A O 1
ATOM 1665 N N . GLY A 1 216 ? -4.759 7.664 14.147 1.00 15.44 303 GLY A N 1
ATOM 1666 C CA . GLY A 1 216 ? -5.373 7.482 15.455 1.00 17.63 303 GLY A CA 1
ATOM 1667 C C . GLY A 1 216 ? -6.435 8.563 15.597 1.00 18.68 303 GLY A C 1
ATOM 1668 O O . GLY A 1 216 ? -7.171 8.842 14.636 1.00 19.50 303 GLY A O 1
ATOM 1669 N N . GLY A 1 217 ? -6.514 9.199 16.755 1.00 19.05 304 GLY A N 1
ATOM 1670 C CA . GLY A 1 217 ? -7.375 10.378 16.878 1.00 22.17 304 GLY A CA 1
ATOM 1671 C C . GLY A 1 217 ? -8.745 10.145 17.476 1.00 23.71 304 GLY A C 1
ATOM 1672 O O . GLY A 1 217 ? -9.008 9.092 18.035 1.00 23.90 304 GLY A O 1
ATOM 1673 N N . GLU A 1 218 ? -9.611 11.144 17.328 1.00 26.15 305 GLU A N 1
ATOM 1674 C CA . GLU A 1 218 ? -10.914 11.239 18.005 1.00 28.60 305 GLU A CA 1
ATOM 1675 C C . GLU A 1 218 ? -11.807 10.014 17.828 1.00 29.46 305 GLU A C 1
ATOM 1676 O O . GLU A 1 218 ? -12.589 9.658 18.730 1.00 30.19 305 GLU A O 1
ATOM 1682 N N . LYS A 1 219 ? -11.700 9.383 16.659 1.00 29.76 306 LYS A N 1
ATOM 1683 C CA . LYS A 1 219 ? -12.528 8.224 16.324 1.00 30.27 306 LYS A CA 1
ATOM 1684 C C . LYS A 1 219 ? -11.754 6.910 16.500 1.00 29.90 306 LYS A C 1
ATOM 1685 O O . LYS A 1 219 ? -12.122 5.873 15.936 1.00 29.79 306 LYS A O 1
ATOM 1691 N N . ALA A 1 220 ? -10.702 6.955 17.315 1.00 28.94 307 ALA A N 1
ATOM 1692 C CA . ALA A 1 220 ? -9.893 5.776 17.579 1.00 29.20 307 ALA A CA 1
ATOM 1693 C C . ALA A 1 220 ? -9.391 5.735 19.014 1.00 29.77 307 ALA A C 1
ATOM 1694 O O . ALA A 1 220 ? -8.265 5.278 19.285 1.00 29.17 307 ALA A O 1
ATOM 1696 N N . LYS A 1 221 ? -10.241 6.202 19.929 1.00 30.02 308 LYS A N 1
ATOM 1697 C CA . LYS A 1 221 ? -9.918 6.293 21.349 1.00 31.17 308 LYS A CA 1
ATOM 1698 C C . LYS A 1 221 ? -9.770 4.927 22.035 1.00 31.90 308 LYS A C 1
ATOM 1699 O O . LYS A 1 221 ? -9.291 4.835 23.173 1.00 31.93 308 LYS A O 1
ATOM 1705 N N . ASP A 1 222 ? -10.183 3.865 21.357 1.00 31.75 309 ASP A N 1
ATOM 1706 C CA . ASP A 1 222 ? -10.043 2.521 21.909 1.00 32.38 309 ASP A CA 1
ATOM 1707 C C . ASP A 1 222 ? -8.804 1.824 21.355 1.00 31.73 309 ASP A C 1
ATOM 1708 O O . ASP A 1 222 ? -8.589 0.630 21.620 1.00 31.81 309 ASP A O 1
ATOM 1713 N N . SER A 1 223 ? -7.985 2.561 20.597 1.00 30.27 310 SER A N 1
ATOM 1714 C CA . SER A 1 223 ? -6.917 1.938 19.810 1.00 29.13 310 SER A CA 1
ATOM 1715 C C . SER A 1 223 ? -5.502 2.352 20.207 1.00 27.99 310 SER A C 1
ATOM 1716 O O . SER A 1 223 ? -4.552 2.164 19.433 1.00 28.45 310 SER A O 1
ATOM 1719 N N . CYS A 1 224 ? -5.336 2.897 21.414 1.00 26.49 311 CYS A N 1
ATOM 1720 C CA . CYS A 1 224 ? -3.979 3.213 21.866 1.00 24.75 311 CYS A CA 1
ATOM 1721 C C . CYS A 1 224 ? -3.275 1.971 22.283 1.00 25.08 311 CYS A C 1
ATOM 1722 O O . CYS A 1 224 ? -3.791 1.166 23.047 1.00 25.68 311 CYS A O 1
ATOM 1725 N N . GLY A 1 225 ? -2.076 1.833 21.752 1.00 25.74 312 GLY A N 1
ATOM 1726 C CA . GLY A 1 225 ? -1.202 0.733 22.050 1.00 25.24 312 GLY A CA 1
ATOM 1727 C C . GLY A 1 225 ? -0.032 0.868 21.094 1.00 24.14 312 GLY A C 1
ATOM 1728 O O . GLY A 1 225 ? 0.324 1.974 20.642 1.00 25.18 312 GLY A O 1
ATOM 1729 N N . GLY A 1 226 ? 0.554 -0.269 20.759 1.00 22.96 313 GLY A N 1
ATOM 1730 C CA . GLY A 1 226 ? 1.778 -0.242 20.020 1.00 19.22 313 GLY A CA 1
ATOM 1731 C C . GLY A 1 226 ? 2.936 0.158 20.897 1.00 17.57 313 GLY A C 1
ATOM 1732 O O . GLY A 1 226 ? 2.777 0.567 22.070 1.00 17.32 313 GLY A O 1
ATOM 1733 N N . ASP A 1 227 ? 4.114 0.026 20.314 1.00 14.39 314 ASP A N 1
ATOM 1734 C CA . ASP A 1 227 ? 5.368 0.277 20.996 1.00 13.18 314 ASP A CA 1
ATOM 1735 C C . ASP A 1 227 ? 6.070 1.394 20.289 1.00 12.58 314 ASP A C 1
ATOM 1736 O O . ASP A 1 227 ? 5.919 1.537 19.093 1.00 13.91 314 ASP A O 1
ATOM 1741 N N . SER A 1 228 ? 6.884 2.165 21.006 1.00 12.76 315 SER A N 1
ATOM 1742 C CA . SER A 1 228 ? 7.826 3.054 20.327 1.00 13.24 315 SER A CA 1
ATOM 1743 C C . SER A 1 228 ? 8.633 2.200 19.323 1.00 12.98 315 SER A C 1
ATOM 1744 O O . SER A 1 228 ? 9.065 1.079 19.653 1.00 14.65 315 SER A O 1
ATOM 1747 N N . GLY A 1 229 ? 8.742 2.658 18.091 1.00 12.05 316 GLY A N 1
ATOM 1748 C CA . GLY A 1 229 ? 9.533 1.914 17.088 1.00 11.45 316 GLY A CA 1
ATOM 1749 C C . GLY A 1 229 ? 8.770 0.770 16.487 1.00 11.57 316 GLY A C 1
ATOM 1750 O O . GLY A 1 229 ? 9.258 0.141 15.522 1.00 10.92 316 GLY A O 1
ATOM 1751 N N . GLY A 1 230 ? 7.556 0.527 17.025 1.00 10.65 317 GLY A N 1
ATOM 1752 C CA . GLY A 1 230 ? 6.756 -0.651 16.618 1.00 12.41 317 GLY A CA 1
ATOM 1753 C C . GLY A 1 230 ? 5.996 -0.409 15.332 1.00 12.55 317 GLY A C 1
ATOM 1754 O O . GLY A 1 230 ? 5.857 0.746 14.923 1.00 12.91 317 GLY A O 1
ATOM 1755 N N . PRO A 1 231 ? 5.477 -1.493 14.695 1.00 12.92 318 PRO A N 1
ATOM 1756 C CA . PRO A 1 231 ? 4.828 -1.411 13.377 1.00 12.35 318 PRO A CA 1
ATOM 1757 C C . PRO A 1 231 ? 3.429 -0.792 13.294 1.00 12.61 318 PRO A C 1
ATOM 1758 O O . PRO A 1 231 ? 2.584 -0.954 14.190 1.00 13.25 318 PRO A O 1
ATOM 1762 N N . LEU A 1 232 ? 3.203 -0.099 12.184 1.00 11.84 319 LEU A N 1
ATOM 1763 C CA . LEU A 1 232 ? 1.861 0.252 11.718 1.00 11.12 319 LEU A CA 1
ATOM 1764 C C . LEU A 1 232 ? 1.723 -0.378 10.331 1.00 11.72 319 LEU A C 1
ATOM 1765 O O . LEU A 1 232 ? 2.525 -0.066 9.444 1.00 12.66 319 LEU A O 1
ATOM 1770 N N . LEU A 1 233 ? 0.724 -1.261 10.159 1.00 12.39 320 LEU A N 1
ATOM 1771 C CA . LEU A 1 233 ? 0.593 -2.134 9.004 1.00 12.46 320 LEU A CA 1
ATOM 1772 C C . LEU A 1 233 ? -0.617 -1.857 8.132 1.00 14.41 320 LEU A C 1
ATOM 1773 O O . LEU A 1 233 ? -1.722 -1.620 8.655 1.00 15.15 320 LEU A O 1
ATOM 1778 N N . ALA A 1 234 ? -0.416 -1.936 6.813 1.00 15.56 321 ALA A N 1
ATOM 1779 C CA . ALA A 1 234 ? -1.508 -2.053 5.852 1.00 16.50 321 ALA A CA 1
ATOM 1780 C C . ALA A 1 234 ? -1.605 -3.492 5.370 1.00 17.46 321 ALA A C 1
ATOM 1781 O O . ALA A 1 234 ? -0.576 -4.131 5.046 1.00 17.13 321 ALA A O 1
ATOM 1783 N N . GLU A 1 235 ? -2.833 -4.003 5.323 1.00 18.22 322 GLU A N 1
ATOM 1784 C CA . GLU A 1 235 ? -3.041 -5.296 4.722 1.00 19.47 322 GLU A CA 1
ATOM 1785 C C . GLU A 1 235 ? -3.379 -5.031 3.271 1.00 20.32 322 GLU A C 1
ATOM 1786 O O . GLU A 1 235 ? -4.455 -4.522 2.982 1.00 19.70 322 GLU A O 1
ATOM 1792 N N . ARG A 1 236 ? -2.466 -5.353 2.367 1.00 20.36 323 ARG A N 1
ATOM 1793 C CA . ARG A 1 236 ? -2.711 -5.134 0.949 1.00 20.55 323 ARG A CA 1
ATOM 1794 C C . ARG A 1 236 ? -3.285 -6.405 0.327 1.00 21.11 323 ARG A C 1
ATOM 1795 O O . ARG A 1 236 ? -3.643 -7.351 1.050 1.00 21.27 323 ARG A O 1
ATOM 1803 N N . ALA A 1 237 ? -3.382 -6.425 -1.002 1.00 22.41 324 ALA A N 1
ATOM 1804 C CA . ALA A 1 237 ? -4.026 -7.521 -1.706 1.00 23.25 324 ALA A CA 1
ATOM 1805 C C . ALA A 1 237 ? -3.441 -8.845 -1.248 1.00 24.03 324 ALA A C 1
ATOM 1806 O O . ALA A 1 237 ? -2.238 -8.929 -0.935 1.00 25.24 324 ALA A O 1
ATOM 1808 N N . ASN A 1 238 ? -4.294 -9.868 -1.203 1.00 23.82 325 ASN A N 1
ATOM 1809 C CA . ASN A 1 238 ? -3.888 -11.228 -0.845 1.00 24.51 325 ASN A CA 1
ATOM 1810 C C . ASN A 1 238 ? -3.333 -11.375 0.561 1.00 23.63 325 ASN A C 1
ATOM 1811 O O . ASN A 1 238 ? -2.443 -12.205 0.817 1.00 24.40 325 ASN A O 1
ATOM 1816 N N . GLN A 1 239 ? -3.880 -10.569 1.458 1.00 23.63 326 GLN A N 1
ATOM 1817 C CA . GLN A 1 239 ? -3.524 -10.569 2.880 1.00 23.06 326 GLN A CA 1
ATOM 1818 C C . GLN A 1 239 ? -2.028 -10.444 3.115 1.00 21.60 326 GLN A C 1
ATOM 1819 O O . GLN A 1 239 ? -1.498 -11.012 4.082 1.00 21.58 326 GLN A O 1
ATOM 1825 N N . GLN A 1 240 ? -1.355 -9.687 2.244 1.00 19.67 327 GLN A N 1
ATOM 1826 C CA . GLN A 1 240 ? 0.061 -9.446 2.391 1.00 17.41 327 GLN A CA 1
ATOM 1827 C C . GLN A 1 240 ? 0.274 -8.109 3.075 1.00 17.60 327 GLN A C 1
ATOM 1828 O O . GLN A 1 240 ? -0.214 -7.077 2.598 1.00 17.81 327 GLN A O 1
ATOM 1834 N N . PHE A 1 241 ? 0.994 -8.152 4.202 1.00 15.16 328 PHE A N 1
ATOM 1835 C CA . PHE A 1 241 ? 1.131 -7.003 5.082 1.00 14.22 328 PHE A CA 1
ATOM 1836 C C . PHE A 1 241 ? 2.370 -6.194 4.765 1.00 14.75 328 PHE A C 1
ATOM 1837 O O . PHE A 1 241 ? 3.473 -6.751 4.533 1.00 15.07 328 PHE A O 1
ATOM 1845 N N . PHE A 1 242 ? 2.187 -4.875 4.809 1.00 13.72 329 PHE A N 1
ATOM 1846 C CA . PHE A 1 242 ? 3.249 -3.898 4.508 1.00 13.88 329 PHE A CA 1
ATOM 1847 C C . PHE A 1 242 ? 3.454 -2.909 5.672 1.00 12.98 329 PHE A C 1
ATOM 1848 O O . PHE A 1 242 ? 2.495 -2.482 6.296 1.00 12.68 329 PHE A O 1
ATOM 1856 N N . LEU A 1 243 ? 4.718 -2.594 5.961 1.00 12.75 330 LEU A N 1
ATOM 1857 C CA . LEU A 1 243 ? 5.092 -1.685 7.033 1.00 11.92 330 LEU A CA 1
ATOM 1858 C C . LEU A 1 243 ? 5.006 -0.223 6.593 1.00 13.25 330 LEU A C 1
ATOM 1859 O O . LEU A 1 243 ? 5.979 0.375 6.124 1.00 13.00 330 LEU A O 1
ATOM 1864 N N . GLU A 1 244 ? 3.827 0.342 6.759 1.00 12.98 331 GLU A N 1
ATOM 1865 C CA . GLU A 1 244 ? 3.550 1.691 6.280 1.00 13.55 331 GLU A CA 1
ATOM 1866 C C . GLU A 1 244 ? 4.179 2.698 7.217 1.00 14.37 331 GLU A C 1
ATOM 1867 O O . GLU A 1 244 ? 4.567 3.781 6.797 1.00 13.90 331 GLU A O 1
ATOM 1873 N N . GLY A 1 245 ? 4.250 2.336 8.500 1.00 14.26 332 GLY A N 1
ATOM 1874 C CA . GLY A 1 245 ? 4.843 3.195 9.492 1.00 14.90 332 GLY A CA 1
ATOM 1875 C C . GLY A 1 245 ? 5.428 2.501 10.701 1.00 15.40 332 GLY A C 1
ATOM 1876 O O . GLY A 1 245 ? 5.146 1.331 10.969 1.00 15.11 332 GLY A O 1
ATOM 1877 N N . LEU A 1 246 ? 6.265 3.226 11.426 1.00 14.95 333 LEU A N 1
ATOM 1878 C CA . LEU A 1 246 ? 6.639 2.815 12.772 1.00 13.33 333 LEU A CA 1
ATOM 1879 C C . LEU A 1 246 ? 6.460 3.993 13.755 1.00 13.56 333 LEU A C 1
ATOM 1880 O O . LEU A 1 246 ? 6.549 5.171 13.369 1.00 12.16 333 LEU A O 1
ATOM 1885 N N . VAL A 1 247 ? 6.197 3.656 15.013 1.00 13.00 334 VAL A N 1
ATOM 1886 C CA . VAL A 1 247 ? 5.834 4.638 16.042 1.00 13.05 334 VAL A CA 1
ATOM 1887 C C . VAL A 1 247 ? 6.963 5.594 16.386 1.00 12.52 334 VAL A C 1
ATOM 1888 O O . VAL A 1 247 ? 8.001 5.191 16.892 1.00 12.67 334 VAL A O 1
ATOM 1892 N N . SER A 1 248 ? 6.726 6.884 16.160 1.00 11.71 335 SER A N 1
ATOM 1893 C CA . SER A 1 248 ? 7.732 7.879 16.463 1.00 12.29 335 SER A CA 1
ATOM 1894 C C . SER A 1 248 ? 7.264 8.690 17.708 1.00 12.77 335 SER A C 1
ATOM 1895 O O . SER A 1 248 ? 8.003 8.847 18.675 1.00 12.91 335 SER A O 1
ATOM 1898 N N . PHE A 1 249 ? 6.038 9.193 17.660 1.00 12.44 336 PHE A N 1
ATOM 1899 C CA . PHE A 1 249 ? 5.351 9.734 18.838 1.00 13.70 336 PHE A CA 1
ATOM 1900 C C . PHE A 1 249 ? 4.088 8.926 19.015 1.00 12.95 336 PHE A C 1
ATOM 1901 O O . PHE A 1 249 ? 3.229 8.888 18.123 1.00 13.22 336 PHE A O 1
ATOM 1909 N N . GLY A 1 250 ? 3.974 8.247 20.154 1.00 13.45 337 GLY A N 1
ATOM 1910 C CA . GLY A 1 250 ? 2.792 7.434 20.442 1.00 13.81 337 GLY A CA 1
ATOM 1911 C C . GLY A 1 250 ? 1.464 8.201 20.531 1.00 14.63 337 GLY A C 1
ATOM 1912 O O . GLY A 1 250 ? 1.426 9.345 21.026 1.00 15.32 337 GLY A O 1
ATOM 1913 N N . ALA A 1 251 ? 0.385 7.574 20.063 1.00 13.87 338 ALA A N 1
ATOM 1914 C CA . ALA A 1 251 ? -0.956 8.129 20.222 1.00 13.68 338 ALA A CA 1
ATOM 1915 C C . ALA A 1 251 ? -1.348 8.125 21.700 1.00 14.05 338 ALA A C 1
ATOM 1916 O O . ALA A 1 251 ? -0.895 7.259 22.465 1.00 13.81 338 ALA A O 1
ATOM 1918 N N . THR A 1 252 ? -2.229 9.062 22.063 1.00 13.82 339 THR A N 1
ATOM 1919 C CA . THR A 1 252 ? -2.776 9.143 23.417 1.00 13.95 339 THR A CA 1
ATOM 1920 C C . THR A 1 252 ? -4.311 9.244 23.304 1.00 15.32 339 THR A C 1
ATOM 1921 O O . THR A 1 252 ? -4.818 10.050 22.532 1.00 15.36 339 THR A O 1
ATOM 1925 N N . CYS A 1 253 ? -5.033 8.437 24.076 1.00 15.21 340 CYS A N 1
ATOM 1926 C CA . CYS A 1 253 ? -6.463 8.190 23.833 1.00 16.90 340 CYS A CA 1
ATOM 1927 C C . CYS A 1 253 ? -7.440 8.776 24.880 1.00 16.69 340 CYS A C 1
ATOM 1928 O O . CYS A 1 253 ? -8.627 8.439 24.911 1.00 17.76 340 CYS A O 1
ATOM 1931 N N . GLY A 1 254 ? -6.933 9.670 25.713 1.00 16.47 341 GLY A N 1
ATOM 1932 C CA . GLY A 1 254 ? -7.747 10.342 26.708 1.00 16.81 341 GLY A CA 1
ATOM 1933 C C . GLY A 1 254 ? -8.472 11.546 26.147 1.00 16.44 341 GLY A C 1
ATOM 1934 O O . GLY A 1 254 ? -8.378 11.875 24.979 1.00 15.63 341 GLY A O 1
ATOM 1935 N N . THR A 1 255 ? -9.146 12.242 27.041 1.00 15.40 342 THR A N 1
ATOM 1936 C CA . THR A 1 255 ? -9.972 13.400 26.725 1.00 15.55 342 THR A CA 1
ATOM 1937 C C . THR A 1 255 ? -9.266 14.435 25.832 1.00 14.98 342 THR A C 1
ATOM 1938 O O . THR A 1 255 ? -9.845 14.934 24.863 1.00 15.02 342 THR A O 1
ATOM 1942 N N . GLU A 1 256 ? -8.019 14.751 26.168 1.00 13.73 343 GLU A N 1
ATOM 1943 C CA . GLU A 1 256 ? -7.266 15.861 25.545 1.00 14.65 343 GLU A CA 1
ATOM 1944 C C . GLU A 1 256 ? -6.055 15.315 24.787 1.00 14.94 343 GLU A C 1
ATOM 1945 O O . GLU A 1 256 ? -5.028 15.986 24.652 1.00 15.90 343 GLU A O 1
ATOM 1951 N N . GLY A 1 257 ? -6.169 14.059 24.350 1.00 14.45 344 GLY A N 1
ATOM 1952 C CA . GLY A 1 257 ? -5.064 13.370 23.670 1.00 15.76 344 GLY A CA 1
ATOM 1953 C C . GLY A 1 257 ? -4.986 13.726 22.204 1.00 14.16 344 GLY A C 1
ATOM 1954 O O . GLY A 1 257 ? -5.529 14.738 21.772 1.00 15.59 344 GLY A O 1
ATOM 1955 N N . TRP A 1 258 ? -4.293 12.887 21.443 1.00 14.24 345 TRP A N 1
ATOM 1956 C CA . TRP A 1 258 ? -3.896 13.187 20.087 1.00 14.00 345 TRP A CA 1
ATOM 1957 C C . TRP A 1 258 ? -3.574 11.899 19.335 1.00 13.35 345 TRP A C 1
ATOM 1958 O O . TRP A 1 258 ? -3.228 10.884 19.958 1.00 12.16 345 TRP A O 1
ATOM 1969 N N . PRO A 1 259 ? -3.599 11.954 17.995 1.00 13.61 346 PRO A N 1
ATOM 1970 C CA . PRO A 1 259 ? -3.202 10.767 17.268 1.00 13.46 346 PRO A CA 1
ATOM 1971 C C . PRO A 1 259 ? -1.677 10.567 17.345 1.00 13.98 346 PRO A C 1
ATOM 1972 O O . PRO A 1 259 ? -0.935 11.434 17.833 1.00 13.36 346 PRO A O 1
ATOM 1976 N N . GLY A 1 260 ? -1.201 9.456 16.804 1.00 13.17 347 GLY A N 1
ATOM 1977 C CA . GLY A 1 260 ? 0.231 9.197 16.805 1.00 13.14 347 GLY A CA 1
ATOM 1978 C C . GLY A 1 260 ? 0.919 9.682 15.546 1.00 13.36 347 GLY A C 1
ATOM 1979 O O . GLY A 1 260 ? 0.309 9.728 14.478 1.00 13.08 347 GLY A O 1
ATOM 1980 N N . ILE A 1 261 ? 2.191 10.041 15.681 1.00 13.26 348 ILE A N 1
ATOM 1981 C CA . ILE A 1 261 ? 2.997 10.351 14.514 1.00 13.50 348 ILE A CA 1
ATOM 1982 C C . ILE A 1 261 ? 3.865 9.131 14.242 1.00 13.18 348 ILE A C 1
ATOM 1983 O O . ILE A 1 261 ? 4.547 8.637 15.161 1.00 13.81 348 ILE A O 1
ATOM 1988 N N . TYR A 1 262 ? 3.819 8.656 12.994 1.00 13.91 349 TYR A N 1
ATOM 1989 C CA . TYR A 1 262 ? 4.612 7.493 12.552 1.00 13.99 349 TYR A CA 1
ATOM 1990 C C . TYR A 1 262 ? 5.623 7.916 11.493 1.00 14.86 349 TYR A C 1
ATOM 1991 O O . TYR A 1 262 ? 5.345 8.810 10.691 1.00 15.91 349 TYR A O 1
ATOM 2000 N N . THR A 1 263 ? 6.799 7.303 11.507 1.00 15.19 350 THR A N 1
ATOM 2001 C CA . THR A 1 263 ? 7.754 7.447 10.426 1.00 15.57 350 THR A CA 1
ATOM 2002 C C . THR A 1 263 ? 7.191 6.708 9.221 1.00 15.37 350 THR A C 1
ATOM 2003 O O . THR A 1 263 ? 6.864 5.524 9.325 1.00 14.66 350 THR A O 1
ATOM 2007 N N . LYS A 1 264 ? 7.065 7.402 8.084 1.00 16.65 351 LYS A N 1
ATOM 2008 C CA . LYS A 1 264 ? 6.659 6.773 6.819 1.00 17.49 351 LYS A CA 1
ATOM 2009 C C . LYS A 1 264 ? 7.787 5.913 6.262 1.00 18.03 351 LYS A C 1
ATOM 2010 O O . LYS A 1 264 ? 8.751 6.439 5.690 1.00 18.17 351 LYS A O 1
ATOM 2016 N N . VAL A 1 265 ? 7.677 4.591 6.414 1.00 17.48 352 VAL A N 1
ATOM 2017 C CA . VAL A 1 265 ? 8.833 3.717 6.176 1.00 17.80 352 VAL A CA 1
ATOM 2018 C C . VAL A 1 265 ? 9.193 3.636 4.688 1.00 17.56 352 VAL A C 1
ATOM 2019 O O . VAL A 1 265 ? 10.367 3.520 4.355 1.00 17.00 352 VAL A O 1
ATOM 2023 N N . GLY A 1 266 ? 8.188 3.673 3.818 1.00 18.45 353 GLY A N 1
ATOM 2024 C CA . GLY A 1 266 ? 8.431 3.677 2.366 1.00 19.05 353 GLY A CA 1
ATOM 2025 C C . GLY A 1 266 ? 9.359 4.800 1.947 1.00 20.55 353 GLY A C 1
ATOM 2026 O O . GLY A 1 266 ? 10.167 4.642 1.022 1.00 19.54 353 GLY A O 1
ATOM 2027 N N . LYS A 1 267 ? 9.268 5.931 2.635 1.00 19.81 354 LYS A N 1
ATOM 2028 C CA . LYS A 1 267 ? 10.086 7.082 2.294 1.00 20.62 354 LYS A CA 1
ATOM 2029 C C . LYS A 1 267 ? 11.571 6.876 2.577 1.00 19.50 354 LYS A C 1
ATOM 2030 O O . LYS A 1 267 ? 12.396 7.678 2.143 1.00 19.90 354 LYS A O 1
ATOM 2036 N N . TYR A 1 268 ? 11.912 5.793 3.274 1.00 18.10 355 TYR A N 1
ATOM 2037 C CA . TYR A 1 268 ? 13.287 5.484 3.628 1.00 18.69 355 TYR A CA 1
ATOM 2038 C C . TYR A 1 268 ? 13.769 4.160 3.016 1.00 18.89 355 TYR A C 1
ATOM 2039 O O . TYR A 1 268 ? 14.788 3.612 3.421 1.00 17.82 355 TYR A O 1
ATOM 2048 N N . ARG A 1 269 ? 13.012 3.665 2.048 1.00 19.99 356 ARG A N 1
ATOM 2049 C CA . ARG A 1 269 ? 13.325 2.395 1.346 1.00 21.56 356 ARG A CA 1
ATOM 2050 C C . ARG A 1 269 ? 14.713 2.410 0.739 1.00 21.19 356 ARG A C 1
ATOM 2051 O O . ARG A 1 269 ? 15.494 1.473 0.911 1.00 21.82 356 ARG A O 1
ATOM 2059 N N . ASP A 1 270 ? 15.038 3.488 0.038 1.00 21.67 357 ASP A N 1
ATOM 2060 C CA . ASP A 1 270 ? 16.372 3.615 -0.565 1.00 21.99 357 ASP A CA 1
ATOM 2061 C C . ASP A 1 270 ? 17.488 3.566 0.485 1.00 20.82 357 ASP A C 1
ATOM 2062 O O . ASP A 1 270 ? 18.499 2.884 0.297 1.00 20.15 357 ASP A O 1
ATOM 2067 N N . TRP A 1 271 ? 17.286 4.267 1.602 1.00 19.25 358 TRP A N 1
ATOM 2068 C CA . TRP A 1 271 ? 18.272 4.337 2.677 1.00 18.41 358 TRP A CA 1
ATOM 2069 C C . TRP A 1 271 ? 18.454 2.954 3.316 1.00 18.02 358 TRP A C 1
ATOM 2070 O O . TRP A 1 271 ? 19.595 2.484 3.564 1.00 18.04 358 TRP A O 1
ATOM 2081 N N . ILE A 1 272 ? 17.327 2.289 3.534 1.00 16.43 359 ILE A N 1
ATOM 2082 C CA . ILE A 1 272 ? 17.337 0.921 4.057 1.00 15.49 359 ILE A CA 1
ATOM 2083 C C . ILE A 1 272 ? 18.174 0.022 3.149 1.00 15.98 359 ILE A C 1
ATOM 2084 O O . ILE A 1 272 ? 19.112 -0.626 3.616 1.00 15.74 359 ILE A O 1
ATOM 2089 N N . GLU A 1 273 ? 17.863 0.035 1.863 1.00 16.63 360 GLU A N 1
ATOM 2090 C CA . GLU A 1 273 ? 18.564 -0.835 0.898 1.00 17.16 360 GLU A CA 1
ATOM 2091 C C . GLU A 1 273 ? 20.063 -0.554 0.859 1.00 17.62 360 GLU A C 1
ATOM 2092 O O . GLU A 1 273 ? 20.856 -1.451 0.572 1.00 17.76 360 GLU A O 1
ATOM 2098 N N . GLY A 1 274 ? 20.445 0.704 1.103 1.00 17.59 361 GLY A N 1
ATOM 2099 C CA . GLY A 1 274 ? 21.852 1.100 1.135 1.00 17.87 361 GLY A CA 1
ATOM 2100 C C . GLY A 1 274 ? 22.602 0.821 2.434 1.00 19.14 361 GLY A C 1
ATOM 2101 O O . GLY A 1 274 ? 23.812 1.058 2.529 1.00 19.27 361 GLY A O 1
ATOM 2102 N N . ASN A 1 275 ? 21.879 0.360 3.448 1.00 20.39 362 ASN A N 1
ATOM 2103 C CA . ASN A 1 275 ? 22.484 0.040 4.732 1.00 21.38 362 ASN A CA 1
ATOM 2104 C C . ASN A 1 275 ? 22.275 -1.380 5.216 1.00 22.29 362 ASN A C 1
ATOM 2105 O O . ASN A 1 275 ? 22.502 -1.672 6.395 1.00 23.82 362 ASN A O 1
ATOM 2110 N N . ILE A 1 276 ? 21.837 -2.264 4.327 1.00 22.73 363 ILE A N 1
ATOM 2111 C CA . ILE A 1 276 ? 21.799 -3.696 4.656 1.00 21.83 363 ILE A CA 1
ATOM 2112 C C . ILE A 1 276 ? 22.874 -4.488 3.882 1.00 22.78 363 ILE A C 1
ATOM 2113 O O . ILE A 1 276 ? 23.183 -4.176 2.740 1.00 23.55 363 ILE A O 1
ATOM 2118 N N . ARG A 1 277 ? 23.443 -5.497 4.528 1.00 23.08 364 ARG A N 1
ATOM 2119 C CA . ARG A 1 277 ? 24.459 -6.358 3.925 1.00 24.52 364 ARG A CA 1
ATOM 2120 C C . ARG A 1 277 ? 24.028 -7.798 4.157 1.00 24.05 364 ARG A C 1
ATOM 2121 O O . ARG A 1 277 ? 23.265 -8.053 5.079 1.00 23.12 364 ARG A O 1
ATOM 2129 N N . PRO A 1 278 ? 24.513 -8.754 3.326 1.00 24.06 365 PRO A N 1
ATOM 2130 C CA . PRO A 1 278 ? 24.058 -10.122 3.506 1.00 24.95 365 PRO A CA 1
ATOM 2131 C C . PRO A 1 278 ? 24.445 -10.695 4.866 1.00 25.76 365 PRO A C 1
ATOM 2132 O O . PRO A 1 278 ? 23.843 -11.684 5.331 1.00 27.10 365 PRO A O 1
#

CATH classification: 2.40.10.10 (+1 more: 2.40.10.10)

Sequence (276 aa):
RNRRPELLPNDCGYQVEADKILNGDDTVPEEFPWTAMIGYKNSSNFEQFACGGSLINNRYIVTAAHCVAGRVLRVVGALNKVRLGEWNTATDPDCYGAVRVCVPDKPIDLGIEETIQHPDYVDGSKDRYHDIALIRLNRQVEFTNYIRPVCLPQPNEEVQVGQRLTVVGWGRTETGQYSTIKQKLAVPVVHAEQCAKTFGAAGVRVRSSQLCAGGEKAKDSCGGDSGGPLLAERANQQFFLEGLVSFGATCGTEGWPGIYTKVGKYRDWIEGNIRP

Organism: Holotrichia diomphalia (NCBI:txid33394)

Radius of gyration: 17.33 Å; Cα contacts (8 Å, |Δi|>4): 743; chains: 1; bounding box: 38×52×42 Å

GO terms:
  GO:0008233 peptidase activity (F, IDA)
  GO:0004175 endopeptidase activity (F, IDA)
  GO:0006508 proteolysis (P, IDA)
  GO:0005576 extracellular region (C, EXP)
  GO:0005509 calcium ion binding (F, IDA)
  GO:0005576 extracellular region (C, IDA)

Secondary structure (DSSP, 8-state):
----GGGS-SS-S-------S--SSBPPTTSSTTEEEEEEE-TT--EEEEEEEEE-SSSEEEE-GGGTSTHHHHHT-EEEEEEES-SBTT-SS-EETTTTEE-SS--EEE-EEEEEE-TT--TT-SS-TT--EEEEESSPPPP-SS--PPB---TT--PPTT-EEEEEES--SSS----SB-EEEEEEB--GGGGGGGGSSTT----TTEEEE--TT-TT-----TT-EEEEEEGGGEEEEEEEEEE--B-STT-B-EEEEEGGGGHHHHHTT---